Protein AF-0000000073539512 (afdb_homodimer)

Sequence (350 aa):
MQKALLPIALLLMLAAPATVSARELQAVKPPQFAASLYDALVIARFDSFRALVDAAGLKAYLSNPKLQATLLAPDEGAFATLFADCSKAGVSALVQYHIMTQPVRVALDANWPTPPQPFRQIPTASPTKMKLRFFENRWEAHGTGRDAFVRPGGANFACGAGLLHVMDNVITFKPMQKALLPIALLLMLAAPATVSARELQAVKPPQFAASLYDALVIARFDSFRALVDAAGLKAYLSNPKLQATLLAPDEGAFATLFADCSKAGVSALVQYHIMTQPVRVALDANWPTPPQPFRQIPTASPTKMKLRFFENRWEAHGTGRDAFVRPGGANFACGAGLLHVMDNVITFKP

pLDDT: mean 82.68, std 17.95, range [26.28, 98.81]

Structure (mmCIF, N/CA/C/O backbone):
data_AF-0000000073539512-model_v1
#
loop_
_entity.id
_entity.type
_entity.pdbx_description
1 polymer 'FAS1 domain-containing protein'
#
loop_
_atom_site.group_PDB
_atom_site.id
_atom_site.type_symbol
_atom_site.label_atom_id
_atom_site.label_alt_id
_atom_site.label_comp_id
_atom_site.label_asym_id
_atom_site.label_entity_id
_atom_site.label_seq_id
_atom_site.pdbx_PDB_ins_code
_atom_site.Cartn_x
_atom_site.Cartn_y
_atom_site.Cartn_z
_atom_site.occupancy
_atom_site.B_iso_or_equiv
_atom_site.auth_seq_id
_atom_site.auth_comp_id
_atom_site.auth_asym_id
_atom_site.auth_atom_id
_atom_site.pdbx_PDB_model_num
ATOM 1 N N . MET A 1 1 ? 22.391 -104.938 29.047 1 28.22 1 MET A N 1
ATOM 2 C CA . MET A 1 1 ? 22.328 -104.75 27.609 1 28.22 1 MET A CA 1
ATOM 3 C C . MET A 1 1 ? 22.312 -103.25 27.25 1 28.22 1 MET A C 1
ATOM 5 O O . MET A 1 1 ? 22.266 -102.375 28.125 1 28.22 1 MET A O 1
ATOM 9 N N . GLN A 1 2 ? 21.266 -102.688 26.734 1 26.28 2 GLN A N 1
ATOM 10 C CA . GLN A 1 2 ? 21.172 -101.812 25.562 1 26.28 2 GLN A CA 1
ATOM 11 C C . GLN A 1 2 ? 21.016 -100.312 25.984 1 26.28 2 GLN A C 1
ATOM 13 O O . GLN A 1 2 ? 20.891 -99.438 25.141 1 26.28 2 GLN A O 1
ATOM 18 N N . LYS A 1 3 ? 20.828 -99.875 27.312 1 35.75 3 LYS A N 1
ATOM 19 C CA . LYS A 1 3 ? 19.922 -98.75 27.234 1 35.75 3 LYS A CA 1
ATOM 20 C C . LYS A 1 3 ? 20.406 -97.688 26.234 1 35.75 3 LYS A C 1
ATOM 22 O O . LYS A 1 3 ? 21.625 -97.562 26.047 1 35.75 3 LYS A O 1
ATOM 27 N N . ALA A 1 4 ? 19.469 -96.875 25.562 1 38.53 4 ALA A N 1
ATOM 28 C CA . ALA A 1 4 ? 19.062 -96 24.5 1 38.53 4 ALA A CA 1
ATOM 29 C C . ALA A 1 4 ? 19.812 -94.625 24.578 1 38.53 4 ALA A C 1
ATOM 31 O O . ALA A 1 4 ? 20.141 -94.188 25.672 1 38.53 4 ALA A O 1
ATOM 32 N N . LEU A 1 5 ? 20.391 -94.188 23.422 1 47.72 5 LEU A N 1
ATOM 33 C CA . LEU A 1 5 ? 21.094 -93 22.922 1 47.72 5 LEU A CA 1
ATOM 34 C C . LEU A 1 5 ? 20.188 -91.75 22.953 1 47.72 5 LEU A C 1
ATOM 36 O O . LEU A 1 5 ? 19.203 -91.688 22.203 1 47.72 5 LEU A O 1
ATOM 40 N N . LEU A 1 6 ? 19.484 -91.375 24.047 1 48.53 6 LEU A N 1
ATOM 41 C CA . LEU A 1 6 ? 18.5 -90.375 23.766 1 48.53 6 LEU A CA 1
ATOM 42 C C . LEU A 1 6 ? 19.172 -89.188 23.062 1 48.53 6 LEU A C 1
ATOM 44 O O . LEU A 1 6 ? 20.266 -88.75 23.453 1 48.53 6 LEU A O 1
ATOM 48 N N . PRO A 1 7 ? 18.688 -88.812 21.859 1 49.78 7 PRO A N 1
ATOM 49 C CA . PRO A 1 7 ? 19.125 -87.75 20.953 1 49.78 7 PRO A CA 1
ATOM 50 C C . PRO A 1 7 ? 19.016 -86.375 21.609 1 49.78 7 PRO A C 1
ATOM 52 O O . PRO A 1 7 ? 18.141 -86.125 22.453 1 49.78 7 PRO A O 1
ATOM 55 N N . ILE A 1 8 ? 20.109 -85.625 21.953 1 51.16 8 ILE A N 1
ATOM 56 C CA . ILE A 1 8 ? 20.172 -84.25 22.422 1 51.16 8 ILE A CA 1
ATOM 57 C C . ILE A 1 8 ? 19.562 -83.312 21.391 1 51.16 8 ILE A C 1
ATOM 59 O O . ILE A 1 8 ? 20.031 -83.25 20.25 1 51.16 8 ILE A O 1
ATOM 63 N N . ALA A 1 9 ? 18.219 -83.125 21.344 1 46.38 9 ALA A N 1
ATOM 64 C CA . ALA A 1 9 ? 17.516 -82.188 20.516 1 46.38 9 ALA A CA 1
ATOM 65 C C . ALA A 1 9 ? 18.125 -80.75 20.641 1 46.38 9 ALA A C 1
ATOM 67 O O . ALA A 1 9 ? 18.266 -80.25 21.75 1 46.38 9 ALA A O 1
ATOM 68 N N . LEU A 1 10 ? 18.984 -80.375 19.625 1 48.81 10 LEU A N 1
ATOM 69 C CA . LEU A 1 10 ? 19.547 -79.062 19.406 1 48.81 10 LEU A CA 1
ATOM 70 C C . LEU A 1 10 ? 18.438 -78 19.281 1 48.81 10 LEU A C 1
ATOM 72 O O . LEU A 1 10 ? 17.594 -78.062 18.391 1 48.81 10 LEU A O 1
ATOM 76 N N . LEU A 1 11 ? 17.953 -77.438 20.391 1 48.69 11 LEU A N 1
ATOM 77 C CA . LEU A 1 11 ? 17.016 -76.312 20.391 1 48.69 11 LEU A CA 1
ATOM 78 C C . LEU A 1 11 ? 17.547 -75.188 19.562 1 48.69 11 LEU A C 1
ATOM 80 O O . LEU A 1 11 ? 18.594 -74.562 19.875 1 48.69 11 LEU A O 1
ATOM 84 N N . LEU A 1 12 ? 17.375 -75.188 18.219 1 46.53 12 LEU A N 1
ATOM 85 C CA . LEU A 1 12 ? 17.656 -74.062 17.359 1 46.53 12 LEU A CA 1
ATOM 86 C C . LEU A 1 12 ? 16.797 -72.875 17.75 1 46.53 12 LEU A C 1
ATOM 88 O O . LEU A 1 12 ? 15.562 -72.938 17.641 1 46.53 12 LEU A O 1
ATOM 92 N N . MET A 1 13 ? 17.203 -72.062 18.75 1 47.94 13 MET A N 1
ATOM 93 C CA . MET A 1 13 ? 16.562 -70.75 18.984 1 47.94 13 MET A CA 1
ATOM 94 C C . MET A 1 13 ? 16.531 -69.938 17.703 1 47.94 13 MET A C 1
ATOM 96 O O . MET A 1 13 ? 17.578 -69.625 17.156 1 47.94 13 MET A O 1
ATOM 100 N N . LEU A 1 14 ? 15.508 -70.062 16.812 1 49.94 14 LEU A N 1
ATOM 101 C CA . LEU A 1 14 ? 15.25 -69.125 15.719 1 49.94 14 LEU A CA 1
ATOM 102 C C . LEU A 1 14 ? 15.203 -67.688 16.234 1 49.94 14 LEU A C 1
ATOM 104 O O . LEU A 1 14 ? 14.359 -67.375 17.062 1 49.94 14 LEU A O 1
ATOM 108 N N . ALA A 1 15 ? 16.375 -66.938 16.297 1 51.84 15 ALA A N 1
ATOM 109 C CA . ALA A 1 15 ? 16.391 -65.5 16.484 1 51.84 15 ALA A CA 1
ATOM 110 C C . ALA A 1 15 ? 15.398 -64.812 15.547 1 51.84 15 ALA A C 1
ATOM 112 O O . ALA A 1 15 ? 15.43 -65.062 14.336 1 51.84 15 ALA A O 1
ATOM 113 N N . ALA A 1 16 ? 14.148 -64.562 16.047 1 56.19 16 ALA A N 1
ATOM 114 C CA . ALA A 1 16 ? 13.203 -63.688 15.336 1 56.19 16 ALA A CA 1
ATOM 115 C C . ALA A 1 16 ? 13.898 -62.469 14.742 1 56.19 16 ALA A C 1
ATOM 117 O O . ALA A 1 16 ? 14.812 -61.906 15.352 1 56.19 16 ALA A O 1
ATOM 118 N N . PRO A 1 17 ? 13.898 -62.344 13.336 1 57.78 17 PRO A N 1
ATOM 119 C CA . PRO A 1 17 ? 14.438 -61.094 12.781 1 57.78 17 PRO A CA 1
ATOM 120 C C . PRO A 1 17 ? 13.938 -59.844 13.523 1 57.78 17 PRO A C 1
ATOM 122 O O . PRO A 1 17 ? 12.789 -59.812 13.984 1 57.78 17 PRO A O 1
ATOM 125 N N . ALA A 1 18 ? 14.859 -59.125 14.273 1 56.38 18 ALA A N 1
ATOM 126 C CA . ALA A 1 18 ? 14.57 -57.781 14.742 1 56.38 18 ALA A CA 1
ATOM 127 C C . ALA A 1 18 ? 13.836 -56.969 13.672 1 56.38 18 ALA A C 1
ATOM 129 O O . ALA A 1 18 ? 14.281 -56.875 12.531 1 56.38 18 ALA A O 1
ATOM 130 N N . THR A 1 19 ? 12.5 -57.031 13.703 1 54.12 19 THR A N 1
ATOM 131 C CA . THR A 1 19 ? 11.82 -56 12.922 1 54.12 19 THR A CA 1
ATOM 132 C C . THR A 1 19 ? 12.555 -54.656 13.031 1 54.12 19 THR A C 1
ATOM 134 O O . THR A 1 19 ? 12.773 -54.156 14.133 1 54.12 19 THR A O 1
ATOM 137 N N . VAL A 1 20 ? 13.68 -54.469 12.234 1 50.78 20 VAL A N 1
ATOM 138 C CA . VAL A 1 20 ? 14.094 -53.062 12.102 1 50.78 20 VAL A CA 1
ATOM 139 C C . VAL A 1 20 ? 12.867 -52.156 12.125 1 50.78 20 VAL A C 1
ATOM 141 O O . VAL A 1 20 ? 11.922 -52.344 11.352 1 50.78 20 VAL A O 1
ATOM 144 N N . SER A 1 21 ? 12.492 -51.688 13.305 1 50.31 21 SER A N 1
ATOM 145 C CA . SER A 1 21 ? 11.539 -50.594 13.32 1 50.31 21 SER A CA 1
ATOM 146 C C . SER A 1 21 ? 11.727 -49.688 12.109 1 50.31 21 SER A C 1
ATOM 148 O O . SER A 1 21 ? 12.836 -49.219 11.836 1 50.31 21 SER A O 1
ATOM 150 N N . ALA A 1 22 ? 11.055 -49.969 10.969 1 47.62 22 ALA A N 1
ATOM 151 C CA . ALA A 1 22 ? 10.961 -48.844 10.016 1 47.62 22 ALA A CA 1
ATOM 152 C C . ALA A 1 22 ? 11.07 -47.5 10.719 1 47.62 22 ALA A C 1
ATOM 154 O O . ALA A 1 22 ? 10.172 -47.125 11.461 1 47.62 22 ALA A O 1
ATOM 155 N N . ARG A 1 23 ? 12.133 -47.156 11.359 1 43.75 23 ARG A N 1
ATOM 156 C CA . ARG A 1 23 ? 12.234 -45.719 11.578 1 43.75 23 ARG A CA 1
ATOM 157 C C . ARG A 1 23 ? 11.406 -44.938 10.555 1 43.75 23 ARG A C 1
ATOM 159 O O . ARG A 1 23 ? 11.547 -45.156 9.352 1 43.75 23 ARG A O 1
ATOM 166 N N . GLU A 1 24 ? 10.141 -44.688 10.812 1 43.47 24 GLU A N 1
ATOM 167 C CA . GLU A 1 24 ? 9.422 -43.656 10.07 1 43.47 24 GLU A CA 1
ATOM 168 C C . GLU A 1 24 ? 10.391 -42.656 9.445 1 43.47 24 GLU A C 1
ATOM 170 O O . GLU A 1 24 ? 11.117 -41.969 10.148 1 43.47 24 GLU A O 1
ATOM 175 N N . LEU A 1 25 ? 11.25 -43 8.516 1 41.25 25 LEU A N 1
ATOM 176 C CA . LEU A 1 25 ? 11.805 -41.906 7.734 1 41.25 25 LEU A CA 1
ATOM 177 C C . LEU A 1 25 ? 10.953 -40.625 7.867 1 41.25 25 LEU A C 1
ATOM 179 O O . LEU A 1 25 ? 9.859 -40.562 7.309 1 41.25 25 LEU A O 1
ATOM 183 N N . GLN A 1 26 ? 10.727 -40.25 9.07 1 44.38 26 GLN A N 1
ATOM 184 C CA . GLN A 1 26 ? 10.125 -38.906 9.18 1 44.38 26 GLN A CA 1
ATOM 185 C C . GLN A 1 26 ? 10.492 -38.062 7.973 1 44.38 26 GLN A C 1
ATOM 187 O O . GLN A 1 26 ? 11.664 -37.75 7.758 1 44.38 26 GLN A O 1
ATOM 192 N N . ALA A 1 27 ? 9.977 -38.281 6.766 1 49.56 27 ALA A N 1
ATOM 193 C CA . ALA A 1 27 ? 10.102 -37.344 5.648 1 49.56 27 ALA A CA 1
ATOM 194 C C . ALA A 1 27 ? 10.422 -35.938 6.137 1 49.56 27 ALA A C 1
ATOM 196 O O . ALA A 1 27 ? 9.68 -35.375 6.945 1 49.56 27 ALA A O 1
ATOM 197 N N . VAL A 1 28 ? 11.578 -35.594 6.555 1 49.03 28 VAL A N 1
ATOM 198 C CA . VAL A 1 28 ? 12.062 -34.25 6.84 1 49.03 28 VAL A CA 1
ATOM 199 C C . VAL A 1 28 ? 11.367 -33.25 5.926 1 49.03 28 VAL A C 1
ATOM 201 O O . VAL A 1 28 ? 11.453 -33.344 4.699 1 49.03 28 VAL A O 1
ATOM 204 N N . LYS A 1 29 ? 10.156 -32.812 6.383 1 58.12 29 LYS A N 1
ATOM 205 C CA . LYS A 1 29 ? 9.461 -31.766 5.645 1 58.12 29 LYS A CA 1
ATOM 206 C C . LYS A 1 29 ? 10.438 -30.672 5.195 1 58.12 29 LYS A C 1
ATOM 208 O O . LYS A 1 29 ? 11.281 -30.234 5.973 1 58.12 29 LYS A O 1
ATOM 213 N N . PRO A 1 30 ? 10.773 -30.547 3.924 1 63.97 30 PRO A N 1
ATOM 214 C CA . PRO A 1 30 ? 11.648 -29.469 3.459 1 63.97 30 PRO A CA 1
ATOM 215 C C . PRO A 1 30 ? 11.445 -28.172 4.227 1 63.97 30 PRO A C 1
ATOM 217 O O . PRO A 1 30 ? 10.359 -27.922 4.758 1 63.97 30 PRO A O 1
ATOM 220 N N . PRO A 1 31 ? 12.594 -27.5 4.578 1 75.94 31 PRO A N 1
ATOM 221 C CA . PRO A 1 31 ? 12.484 -26.234 5.289 1 75.94 31 PRO A CA 1
ATOM 222 C C . PRO A 1 31 ? 11.406 -25.312 4.707 1 75.94 31 PRO A C 1
ATOM 224 O O . PRO A 1 31 ? 11.273 -25.219 3.484 1 75.94 31 PRO A O 1
ATOM 227 N N . GLN A 1 32 ? 10.477 -25.062 5.578 1 91.44 32 GLN A N 1
ATOM 228 C CA . GLN A 1 32 ? 9.367 -24.188 5.215 1 91.44 32 GLN A CA 1
ATOM 229 C C . GLN A 1 32 ? 9.672 -22.734 5.551 1 91.44 32 GLN A C 1
ATOM 231 O O . GLN A 1 32 ? 10.273 -22.438 6.586 1 91.44 32 GLN A O 1
ATOM 236 N N . PHE A 1 33 ? 9.461 -21.875 4.555 1 96.31 33 PHE A N 1
ATOM 237 C CA . PHE A 1 33 ? 9.594 -20.438 4.781 1 96.31 33 PHE A CA 1
ATOM 238 C C . PHE A 1 33 ? 8.57 -19.938 5.793 1 96.31 33 PHE A C 1
ATOM 240 O O . PHE A 1 33 ? 8.883 -19.125 6.656 1 96.31 33 PHE A O 1
ATOM 247 N N . ALA A 1 34 ? 7.367 -20.422 5.734 1 97.94 34 ALA A N 1
ATOM 248 C CA . ALA A 1 34 ? 6.254 -20.016 6.594 1 97.94 34 ALA A CA 1
ATOM 249 C C . ALA A 1 34 ? 5.238 -21.156 6.738 1 97.94 34 ALA A C 1
ATOM 251 O O . ALA A 1 34 ? 5.176 -22.047 5.895 1 97.94 34 ALA A O 1
ATOM 252 N N . ALA A 1 35 ? 4.426 -21.094 7.797 1 97.62 35 ALA A N 1
ATOM 253 C CA . ALA A 1 35 ? 3.43 -22.125 8.062 1 97.62 35 ALA A CA 1
ATOM 254 C C . ALA A 1 35 ? 2.283 -22.062 7.059 1 97.62 35 ALA A C 1
ATOM 256 O O . ALA A 1 35 ? 1.6 -23.062 6.82 1 97.62 35 ALA A O 1
ATOM 257 N N . SER A 1 36 ? 1.981 -20.875 6.543 1 98.44 36 SER A N 1
ATOM 258 C CA . SER A 1 36 ? 0.943 -20.625 5.547 1 98.44 36 SER A CA 1
ATOM 259 C C . SER A 1 36 ? 1.326 -19.484 4.621 1 98.44 36 SER A C 1
ATOM 261 O O . SER A 1 36 ? 2.318 -18.797 4.859 1 98.44 36 SER A O 1
ATOM 263 N N . LEU A 1 37 ? 0.517 -19.344 3.555 1 98.69 37 LEU A N 1
ATOM 264 C CA . LEU A 1 37 ? 0.768 -18.234 2.629 1 98.69 37 LEU A CA 1
ATOM 265 C C . LEU A 1 37 ? 0.524 -16.891 3.303 1 98.69 37 LEU A C 1
ATOM 267 O O . LEU A 1 37 ? 1.237 -15.922 3.037 1 98.69 37 LEU A O 1
ATOM 271 N N . TYR A 1 38 ? -0.473 -16.812 4.172 1 98.44 38 TYR A N 1
ATOM 272 C CA . TYR A 1 38 ? -0.708 -15.578 4.906 1 98.44 38 TYR A CA 1
ATOM 273 C C . TYR A 1 38 ? 0.439 -15.289 5.867 1 98.44 38 TYR A C 1
ATOM 275 O O . TYR A 1 38 ? 0.885 -14.141 5.98 1 98.44 38 TYR A O 1
ATOM 283 N N . ASP A 1 39 ? 0.936 -16.297 6.586 1 98.31 39 ASP A N 1
ATOM 284 C CA . ASP A 1 39 ? 2.078 -16.125 7.48 1 98.31 39 ASP A CA 1
ATOM 285 C C . ASP A 1 39 ? 3.303 -15.633 6.715 1 98.31 39 ASP A C 1
ATOM 287 O O . ASP A 1 39 ? 4.109 -14.875 7.254 1 98.31 39 ASP A O 1
ATOM 291 N N . ALA A 1 40 ? 3.398 -16.062 5.52 1 98.38 40 ALA A N 1
ATOM 292 C CA . ALA A 1 40 ? 4.516 -15.633 4.684 1 98.38 40 ALA A CA 1
ATOM 293 C C . ALA A 1 40 ? 4.477 -14.125 4.461 1 98.38 40 ALA A C 1
ATOM 295 O O . ALA A 1 40 ? 5.52 -13.461 4.449 1 98.38 40 ALA A O 1
ATOM 296 N N . LEU A 1 41 ? 3.275 -13.57 4.27 1 96.44 41 LEU A N 1
ATOM 297 C CA . LEU A 1 41 ? 3.129 -12.133 4.066 1 96.44 41 LEU A CA 1
ATOM 298 C C . LEU A 1 41 ? 3.564 -11.359 5.309 1 96.44 41 LEU A C 1
ATOM 300 O O . LEU A 1 41 ? 4.145 -10.281 5.199 1 96.44 41 LEU A O 1
ATOM 304 N N . VAL A 1 42 ? 3.305 -11.938 6.469 1 93.94 42 VAL A N 1
ATOM 305 C CA . VAL A 1 42 ? 3.678 -11.312 7.73 1 93.94 42 VAL A CA 1
ATOM 306 C C . VAL A 1 42 ? 5.195 -11.352 7.902 1 93.94 42 VAL A C 1
ATOM 308 O O . VAL A 1 42 ? 5.824 -10.328 8.18 1 93.94 42 VAL A O 1
ATOM 311 N N . ILE A 1 43 ? 5.754 -12.508 7.676 1 95.44 43 ILE A N 1
ATOM 312 C CA . ILE A 1 43 ? 7.18 -12.734 7.875 1 95.44 43 ILE A CA 1
ATOM 313 C C . ILE A 1 43 ? 7.984 -11.867 6.906 1 95.44 43 ILE A C 1
ATOM 315 O O . ILE A 1 43 ? 8.984 -11.258 7.293 1 95.44 43 ILE A O 1
ATOM 319 N N . ALA A 1 44 ? 7.539 -11.773 5.66 1 94.31 44 ALA A N 1
ATOM 320 C CA . ALA A 1 44 ? 8.258 -11.047 4.617 1 94.31 44 ALA A CA 1
ATOM 321 C C . ALA A 1 44 ? 7.949 -9.555 4.68 1 94.31 44 ALA A C 1
ATOM 323 O O . ALA A 1 44 ? 8.531 -8.758 3.938 1 94.31 44 ALA A O 1
ATOM 324 N N . ARG A 1 45 ? 6.98 -9.125 5.5 1 88.88 45 ARG A N 1
ATOM 325 C CA . ARG A 1 45 ? 6.586 -7.727 5.68 1 88.88 45 ARG A CA 1
ATOM 326 C C . ARG A 1 45 ? 5.996 -7.156 4.395 1 88.88 45 ARG A C 1
ATOM 328 O O . ARG A 1 45 ? 6.352 -6.047 3.986 1 88.88 45 ARG A O 1
ATOM 335 N N . PHE A 1 46 ? 5.227 -8.023 3.699 1 92.5 46 PHE A N 1
ATOM 336 C CA . PHE A 1 46 ? 4.438 -7.547 2.568 1 92.5 46 PHE A CA 1
ATOM 337 C C . PHE A 1 46 ? 3.137 -6.918 3.045 1 92.5 46 PHE A C 1
ATOM 339 O O . PHE A 1 46 ? 2.049 -7.402 2.725 1 92.5 46 PHE A O 1
ATOM 346 N N . ASP A 1 47 ? 3.254 -5.805 3.699 1 87 47 ASP A N 1
ATOM 347 C CA . ASP A 1 47 ? 2.145 -5.203 4.434 1 87 47 ASP A CA 1
ATOM 348 C C . ASP A 1 47 ? 1.083 -4.66 3.479 1 87 47 ASP A C 1
ATOM 350 O O . ASP A 1 47 ? -0.115 -4.77 3.748 1 87 47 ASP A O 1
ATOM 354 N N . SER A 1 48 ? 1.551 -3.994 2.418 1 85.88 48 SER A N 1
ATOM 355 C CA . SER A 1 48 ? 0.588 -3.443 1.469 1 85.88 48 SER A CA 1
ATOM 356 C C . SER A 1 48 ? -0.275 -4.543 0.857 1 85.88 48 SER A C 1
ATOM 358 O O . SER A 1 48 ? -1.502 -4.426 0.82 1 85.88 48 SER A O 1
ATOM 360 N N . PHE A 1 49 ? 0.367 -5.691 0.426 1 92 49 PHE A N 1
ATOM 361 C CA . PHE A 1 49 ? -0.387 -6.789 -0.168 1 92 49 PHE A CA 1
ATOM 362 C C . PHE A 1 49 ? -1.223 -7.504 0.886 1 92 49 PHE A C 1
ATOM 364 O O . PHE A 1 49 ? -2.338 -7.945 0.606 1 92 49 PHE A O 1
ATOM 371 N N . ARG A 1 50 ? -0.682 -7.633 2.066 1 92.12 50 ARG A N 1
ATOM 372 C CA . ARG A 1 50 ? -1.431 -8.234 3.164 1 92.12 50 ARG A CA 1
ATOM 373 C C . ARG A 1 50 ? -2.717 -7.461 3.439 1 92.12 50 ARG A C 1
ATOM 375 O O . ARG A 1 50 ? -3.773 -8.062 3.652 1 92.12 50 ARG A O 1
ATOM 382 N N . ALA A 1 51 ? -2.676 -6.152 3.41 1 85.06 51 ALA A N 1
ATOM 383 C CA . ALA A 1 51 ? -3.855 -5.32 3.617 1 85.06 51 ALA A CA 1
ATOM 384 C C . ALA A 1 51 ? -4.91 -5.582 2.545 1 85.06 51 ALA A C 1
ATOM 386 O O . ALA A 1 51 ? -6.109 -5.582 2.83 1 85.06 51 ALA A O 1
ATOM 387 N N . LEU A 1 52 ? -4.488 -5.82 1.328 1 88.81 52 LEU A N 1
ATOM 388 C CA . LEU A 1 52 ? -5.414 -6.152 0.251 1 88.81 52 LEU A CA 1
ATOM 389 C C . LEU A 1 52 ? -6.066 -7.508 0.493 1 88.81 52 LEU A C 1
ATOM 391 O O . LEU A 1 52 ? -7.27 -7.672 0.269 1 88.81 52 LEU A O 1
ATOM 395 N N . VAL A 1 53 ? -5.227 -8.461 0.918 1 93.94 53 VAL A N 1
ATOM 396 C CA . VAL A 1 53 ? -5.738 -9.789 1.232 1 93.94 53 VAL A CA 1
ATOM 397 C C . VAL A 1 53 ? -6.824 -9.68 2.301 1 93.94 53 VAL A C 1
ATOM 399 O O . VAL A 1 53 ? -7.898 -10.273 2.164 1 93.94 53 VAL A O 1
ATOM 402 N N . ASP A 1 54 ? -6.527 -8.914 3.314 1 90.12 54 ASP A N 1
ATOM 403 C CA . ASP A 1 54 ? -7.492 -8.711 4.391 1 90.12 54 ASP A CA 1
ATOM 404 C C . ASP A 1 54 ? -8.758 -8.031 3.875 1 90.12 54 ASP A C 1
ATOM 406 O O . ASP A 1 54 ? -9.867 -8.453 4.207 1 90.12 54 ASP A O 1
ATOM 410 N N . ALA A 1 55 ? -8.633 -7.051 3.102 1 84.5 55 ALA A N 1
ATOM 411 C CA . ALA A 1 55 ? -9.766 -6.32 2.537 1 84.5 55 ALA A CA 1
ATOM 412 C C . ALA A 1 55 ? -10.609 -7.223 1.639 1 84.5 55 ALA A C 1
ATOM 414 O O . ALA A 1 55 ? -11.828 -7.047 1.538 1 84.5 55 ALA A O 1
ATOM 415 N N . ALA A 1 56 ? -9.992 -8.172 0.985 1 89.81 56 ALA A N 1
ATOM 416 C CA . ALA A 1 56 ? -10.664 -9.086 0.066 1 89.81 56 ALA A CA 1
ATOM 417 C C . ALA A 1 56 ? -11.359 -10.219 0.825 1 89.81 56 ALA A C 1
ATOM 419 O O . ALA A 1 56 ? -12.07 -11.023 0.23 1 89.81 56 ALA A O 1
ATOM 420 N N . GLY A 1 57 ? -11.07 -10.281 2.121 1 92.19 57 GLY A N 1
ATOM 421 C CA . GLY A 1 57 ? -11.664 -11.344 2.916 1 92.19 57 GLY A CA 1
ATOM 422 C C . GLY A 1 57 ? -11.023 -12.695 2.682 1 92.19 57 GLY A C 1
ATOM 423 O O . GLY A 1 57 ? -11.672 -13.734 2.814 1 92.19 57 GLY A O 1
ATOM 424 N N . LEU A 1 58 ? -9.781 -12.727 2.352 1 96.5 58 LEU A N 1
ATOM 425 C CA . LEU A 1 58 ? -9.141 -13.977 1.969 1 96.5 58 LEU A CA 1
ATOM 426 C C . LEU A 1 58 ? -8.102 -14.398 3.006 1 96.5 58 LEU A C 1
ATOM 428 O O . LEU A 1 58 ? -7.297 -15.297 2.754 1 96.5 58 LEU A O 1
ATOM 432 N N . LYS A 1 59 ? -8.102 -13.695 4.16 1 97.12 59 LYS A N 1
ATOM 433 C CA . LYS A 1 59 ? -7.156 -14.055 5.215 1 97.12 59 LYS A CA 1
ATOM 434 C C . LYS A 1 59 ? -7.297 -15.531 5.594 1 97.12 59 LYS A C 1
ATOM 436 O O . LYS A 1 59 ? -6.305 -16.266 5.645 1 97.12 59 LYS A O 1
ATOM 441 N N . ALA A 1 60 ? -8.477 -15.992 5.891 1 98.06 60 ALA A N 1
ATOM 442 C CA . ALA A 1 60 ? -8.711 -17.375 6.301 1 98.06 60 ALA A CA 1
A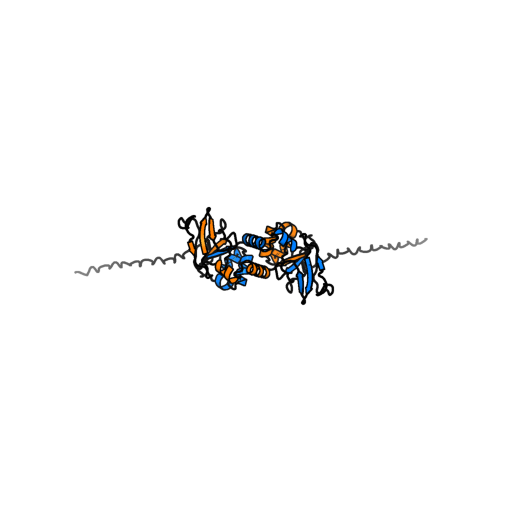TOM 443 C C . ALA A 1 60 ? -8.281 -18.359 5.211 1 98.06 60 ALA A C 1
ATOM 445 O O . ALA A 1 60 ? -7.656 -19.375 5.5 1 98.06 60 ALA A O 1
ATOM 446 N N . TYR A 1 61 ? -8.664 -18.047 3.98 1 98.19 61 TYR A N 1
ATOM 447 C CA . TYR A 1 61 ? -8.305 -18.875 2.836 1 98.19 61 TYR A CA 1
ATOM 448 C C . TYR A 1 61 ? -6.797 -19.047 2.738 1 98.19 61 TYR A C 1
ATOM 450 O O . TYR A 1 61 ? -6.305 -20.172 2.592 1 98.19 61 TYR A O 1
ATOM 458 N N . LEU A 1 62 ? -6.012 -18.031 2.949 1 98.69 62 LEU A N 1
ATOM 459 C CA . LEU A 1 62 ? -4.566 -18.062 2.771 1 98.69 62 LEU A CA 1
ATOM 460 C C . LEU A 1 62 ? -3.871 -18.531 4.047 1 98.69 62 LEU A C 1
ATOM 462 O O . LEU A 1 62 ? -2.672 -18.812 4.039 1 98.69 62 LEU A O 1
ATOM 466 N N . SER A 1 63 ? -4.559 -18.641 5.102 1 98.69 63 SER A N 1
ATOM 467 C CA . SER A 1 63 ? -3.982 -19.078 6.363 1 98.69 63 SER A CA 1
ATOM 468 C C . SER A 1 63 ? -4.043 -20.609 6.488 1 98.69 63 SER A C 1
ATOM 470 O O . SER A 1 63 ? -3.504 -21.172 7.441 1 98.69 63 SER A O 1
ATOM 472 N N . ASN A 1 64 ? -4.746 -21.25 5.531 1 98.44 64 ASN A N 1
ATOM 473 C CA . ASN A 1 64 ? -4.828 -22.703 5.531 1 98.44 64 ASN A CA 1
ATOM 474 C C . ASN A 1 64 ? -3.49 -23.344 5.16 1 98.44 64 ASN A C 1
ATOM 476 O O . ASN A 1 64 ? -3.047 -23.25 4.016 1 98.44 64 ASN A O 1
ATOM 480 N N . PRO A 1 65 ? -2.891 -24.094 6.137 1 97.56 65 PRO A N 1
ATOM 481 C CA . PRO A 1 65 ? -1.578 -24.672 5.859 1 97.56 65 PRO A CA 1
ATOM 482 C C . PRO A 1 65 ? -1.634 -25.781 4.801 1 97.56 65 PRO A C 1
ATOM 484 O O . PRO A 1 65 ? -0.602 -26.141 4.234 1 97.56 65 PRO A O 1
ATOM 487 N N . LYS A 1 66 ? -2.758 -26.281 4.512 1 97.75 66 LYS A N 1
ATOM 488 C CA . LYS A 1 66 ? -2.908 -27.375 3.557 1 97.75 66 LYS A CA 1
ATOM 489 C C . LYS A 1 66 ? -3.248 -26.844 2.166 1 97.75 66 LYS A C 1
ATOM 491 O O . LYS A 1 66 ? -3.377 -27.625 1.218 1 97.75 66 LYS A O 1
ATOM 496 N N . LEU A 1 67 ? -3.391 -25.578 2.033 1 98.12 67 LEU A N 1
ATOM 497 C CA . LEU A 1 67 ? -3.766 -24.984 0.758 1 98.12 67 LEU A CA 1
ATOM 498 C C . LEU A 1 67 ? -2.68 -25.203 -0.29 1 98.12 67 LEU A C 1
ATOM 500 O O . LEU A 1 67 ? -1.548 -24.75 -0.127 1 98.12 67 LEU A O 1
ATOM 504 N N . GLN A 1 68 ? -3.051 -25.953 -1.319 1 98.06 68 GLN A N 1
ATOM 505 C CA . GLN A 1 68 ? -2.174 -26.141 -2.471 1 98.06 68 GLN A CA 1
ATOM 506 C C . GLN A 1 68 ? -2.395 -25.047 -3.512 1 98.06 68 GLN A C 1
ATOM 508 O O . GLN A 1 68 ? -3.279 -25.172 -4.363 1 98.06 68 GLN A O 1
ATOM 513 N N . ALA A 1 69 ? -1.59 -24.016 -3.406 1 98.56 69 ALA A N 1
ATOM 514 C CA . ALA A 1 69 ? -1.7 -22.844 -4.27 1 98.56 69 ALA A CA 1
ATOM 515 C C . ALA A 1 69 ? -0.356 -22.141 -4.406 1 98.56 69 ALA A C 1
ATOM 517 O O . ALA A 1 69 ? 0.625 -22.531 -3.766 1 98.56 69 ALA A O 1
ATOM 518 N N . THR A 1 70 ? -0.249 -21.25 -5.332 1 98.5 70 THR A N 1
ATOM 519 C CA . THR A 1 70 ? 0.885 -20.359 -5.492 1 98.5 70 THR A CA 1
ATOM 520 C C . THR A 1 70 ? 0.44 -18.906 -5.367 1 98.5 70 THR A C 1
ATOM 522 O O . THR A 1 70 ? -0.504 -18.469 -6.035 1 98.5 70 THR A O 1
ATOM 525 N N . LEU A 1 71 ? 1.034 -18.25 -4.477 1 98.75 71 LEU A N 1
ATOM 526 C CA . LEU A 1 71 ? 0.775 -16.828 -4.301 1 98.75 71 LEU A CA 1
ATOM 527 C C . LEU A 1 71 ? 1.836 -15.992 -5.008 1 98.75 71 LEU A C 1
ATOM 529 O O . LEU A 1 71 ? 3.033 -16.172 -4.773 1 98.75 71 LEU A O 1
ATOM 533 N N . LEU A 1 72 ? 1.42 -15.18 -5.938 1 98.19 72 LEU A N 1
ATOM 534 C CA . LEU A 1 72 ? 2.258 -14.164 -6.562 1 98.19 72 LEU A CA 1
ATOM 535 C C . LEU A 1 72 ? 2.164 -12.844 -5.805 1 98.19 72 LEU A C 1
ATOM 537 O O . LEU A 1 72 ? 1.262 -12.039 -6.055 1 98.19 72 LEU A O 1
ATOM 541 N N . ALA A 1 73 ? 3.086 -12.617 -4.945 1 98 73 ALA A N 1
ATOM 542 C CA . ALA A 1 73 ? 2.963 -11.484 -4.031 1 98 73 ALA A CA 1
ATOM 543 C C . ALA A 1 73 ? 3.857 -10.328 -4.469 1 98 73 ALA A C 1
ATOM 545 O O . ALA A 1 73 ? 5.086 -10.445 -4.441 1 98 73 ALA A O 1
ATOM 546 N N . PRO A 1 74 ? 3.217 -9.195 -4.824 1 95.38 74 PRO A N 1
ATOM 547 C CA . PRO A 1 74 ? 4.043 -8.008 -5.051 1 95.38 74 PRO A CA 1
ATOM 548 C C . PRO A 1 74 ? 4.695 -7.488 -3.771 1 95.38 74 PRO A C 1
ATOM 550 O O . PRO A 1 74 ? 4.09 -7.543 -2.699 1 95.38 74 PRO A O 1
ATOM 553 N N . ASP A 1 75 ? 5.961 -7.039 -3.908 1 92.62 75 ASP A N 1
ATOM 554 C CA . ASP A 1 75 ? 6.621 -6.445 -2.752 1 92.62 75 ASP A CA 1
ATOM 555 C C . ASP A 1 75 ? 6.266 -4.965 -2.615 1 92.62 75 ASP A C 1
ATOM 557 O O . ASP A 1 75 ? 5.461 -4.441 -3.389 1 92.62 75 ASP A O 1
ATOM 561 N N . GLU A 1 76 ? 6.91 -4.332 -1.628 1 87 76 GLU A N 1
ATOM 562 C CA . GLU A 1 76 ? 6.559 -2.949 -1.325 1 87 76 GLU A CA 1
ATOM 563 C C . GLU A 1 76 ? 6.98 -2.014 -2.453 1 87 76 GLU A C 1
ATOM 565 O O . GLU A 1 76 ? 6.312 -1.014 -2.723 1 87 76 GLU A O 1
ATOM 570 N N . GLY A 1 77 ? 8.125 -2.32 -3.119 1 86 77 GLY A N 1
ATOM 571 C CA . GLY A 1 77 ? 8.539 -1.537 -4.273 1 86 77 GLY A CA 1
ATOM 572 C C . GLY A 1 77 ? 7.523 -1.562 -5.406 1 86 77 GLY A C 1
ATOM 573 O O . GLY A 1 77 ? 7.281 -0.538 -6.047 1 86 77 GLY A O 1
ATOM 574 N N . ALA A 1 78 ? 6.93 -2.674 -5.637 1 89.81 78 ALA A N 1
ATOM 575 C CA . ALA A 1 78 ? 5.891 -2.814 -6.652 1 89.81 78 ALA A CA 1
ATOM 576 C C . ALA A 1 78 ? 4.703 -1.901 -6.355 1 89.81 78 ALA A C 1
ATOM 578 O O . ALA A 1 78 ? 4.152 -1.275 -7.262 1 89.81 78 ALA A O 1
ATOM 579 N N . PHE A 1 79 ? 4.309 -1.808 -5.137 1 86.75 79 PHE A N 1
ATOM 580 C CA . PHE A 1 79 ? 3.172 -0.976 -4.758 1 86.75 79 PHE A CA 1
ATOM 581 C C . PHE A 1 79 ? 3.512 0.503 -4.898 1 86.75 79 PHE A C 1
ATOM 583 O O . PHE A 1 79 ? 2.664 1.306 -5.293 1 86.75 79 PHE A O 1
ATOM 590 N N . ALA A 1 80 ? 4.73 0.79 -4.508 1 81.12 80 ALA A N 1
ATOM 591 C CA . ALA A 1 80 ? 5.176 2.17 -4.684 1 81.12 80 ALA A CA 1
ATOM 592 C C . ALA A 1 80 ? 5.082 2.596 -6.145 1 81.12 80 ALA A C 1
ATOM 594 O O . ALA A 1 80 ? 4.633 3.703 -6.445 1 81.12 80 ALA A O 1
ATOM 595 N N . THR A 1 81 ? 5.441 1.706 -7.023 1 81.5 81 THR A N 1
ATOM 596 C CA . THR A 1 81 ? 5.359 1.981 -8.453 1 81.5 81 THR A CA 1
ATOM 597 C C . THR A 1 81 ? 3.906 2.145 -8.891 1 81.5 81 THR A C 1
ATOM 599 O O . THR A 1 81 ? 3.582 3.055 -9.656 1 81.5 81 THR A O 1
ATOM 602 N N . LEU A 1 82 ? 3.074 1.323 -8.422 1 81.19 82 LEU A N 1
ATOM 603 C CA . LEU A 1 82 ? 1.656 1.409 -8.758 1 81.19 82 LEU A CA 1
ATOM 604 C C . LEU A 1 82 ? 1.074 2.748 -8.32 1 81.19 82 LEU A C 1
ATOM 606 O O . LEU A 1 82 ? 0.323 3.379 -9.07 1 81.19 82 LEU A O 1
ATOM 610 N N . PHE A 1 83 ? 1.376 3.133 -7.145 1 75.94 83 PHE A N 1
ATOM 611 C CA . PHE A 1 83 ? 0.86 4.383 -6.598 1 75.94 83 PHE A CA 1
ATOM 612 C C . PHE A 1 83 ? 1.32 5.57 -7.438 1 75.94 83 PHE A C 1
ATOM 614 O O . PHE A 1 83 ? 0.547 6.496 -7.691 1 75.94 83 PHE A O 1
ATOM 621 N N . ALA A 1 84 ? 2.535 5.539 -7.812 1 73.62 84 ALA A N 1
ATOM 622 C CA . ALA A 1 84 ? 3.072 6.598 -8.664 1 73.62 84 ALA A CA 1
ATOM 623 C C . ALA A 1 84 ? 2.293 6.699 -9.969 1 73.62 84 ALA A C 1
ATOM 625 O O . ALA A 1 84 ? 1.997 7.801 -10.438 1 73.62 84 ALA A O 1
ATOM 626 N N . ASP A 1 85 ? 1.896 5.586 -10.453 1 75.31 85 ASP A N 1
ATOM 627 C CA . ASP A 1 85 ? 1.16 5.547 -11.711 1 75.31 85 ASP A CA 1
ATOM 628 C C . ASP A 1 85 ? -0.265 6.062 -11.531 1 75.31 85 ASP A C 1
ATOM 630 O O . ASP A 1 85 ? -0.818 6.703 -12.43 1 75.31 85 ASP A O 1
ATOM 634 N N . CYS A 1 86 ? -0.807 5.855 -10.383 1 71.88 86 CYS A N 1
ATOM 635 C CA . CYS A 1 86 ? -2.201 6.203 -10.133 1 71.88 86 CYS A CA 1
ATOM 636 C C . CYS A 1 86 ? -2.344 7.684 -9.789 1 71.88 86 CYS A C 1
ATOM 638 O O . CYS A 1 86 ? -3.375 8.289 -10.086 1 71.88 86 CYS A O 1
ATOM 640 N N . SER A 1 87 ? -1.453 8.234 -9.031 1 68.62 87 SER A N 1
ATOM 641 C CA . SER A 1 87 ? -1.565 9.617 -8.562 1 68.62 87 SER A CA 1
ATOM 642 C C . SER A 1 87 ? -1.233 10.609 -9.664 1 68.62 87 SER A C 1
ATOM 644 O O . SER A 1 87 ? -1.584 11.789 -9.578 1 68.62 87 SER A O 1
ATOM 646 N N . LYS A 1 88 ? -0.803 10.297 -10.836 1 69.31 88 LYS A N 1
ATOM 647 C CA . LYS A 1 88 ? -0.368 11.133 -11.945 1 69.31 88 LYS A CA 1
ATOM 648 C C . LYS A 1 88 ? 0.673 12.148 -11.492 1 69.31 88 LYS A C 1
ATOM 650 O O . LYS A 1 88 ? 1.301 12.82 -12.32 1 69.31 88 LYS A O 1
ATOM 655 N N . ALA A 1 89 ? 0.84 12.555 -10.25 1 66.88 89 ALA A N 1
ATOM 656 C CA . ALA A 1 89 ? 1.761 13.547 -9.703 1 66.88 89 ALA A CA 1
ATOM 657 C C . ALA A 1 89 ? 3.133 12.938 -9.438 1 66.88 89 ALA A C 1
ATOM 659 O O . ALA A 1 89 ? 4.125 13.656 -9.289 1 66.88 89 ALA A O 1
ATOM 660 N N . GLY A 1 90 ? 3.416 11.711 -9.609 1 76.38 90 GLY A N 1
ATOM 661 C CA . GLY A 1 90 ? 4.629 11.047 -9.156 1 76.38 90 GLY A CA 1
ATOM 662 C C . GLY A 1 90 ? 4.664 10.82 -7.656 1 76.38 90 GLY A C 1
ATOM 663 O O . GLY A 1 90 ? 4.055 11.578 -6.895 1 76.38 90 GLY A O 1
ATOM 664 N N . VAL A 1 91 ? 5.508 9.961 -7.133 1 83.44 91 VAL A N 1
ATOM 665 C CA . VAL A 1 91 ? 5.547 9.5 -5.75 1 83.44 91 VAL A CA 1
ATOM 666 C C . VAL A 1 91 ? 6.082 10.609 -4.848 1 83.44 91 VAL A C 1
ATOM 668 O O . VAL A 1 91 ? 5.535 10.859 -3.771 1 83.44 91 VAL A O 1
ATOM 671 N N . SER A 1 92 ? 7.09 11.32 -5.266 1 88.88 92 SER A N 1
ATOM 672 C CA . SER A 1 92 ? 7.691 12.367 -4.449 1 88.88 92 SER A CA 1
ATOM 673 C C . SER A 1 92 ? 6.703 13.5 -4.18 1 88.88 92 SER A C 1
ATOM 675 O O . SER A 1 92 ? 6.527 13.914 -3.033 1 88.88 92 SER A O 1
ATOM 677 N N . ALA A 1 93 ? 6.062 13.883 -5.211 1 88.5 93 ALA A N 1
ATOM 678 C CA . ALA A 1 93 ? 5.102 14.977 -5.066 1 88.5 93 ALA A CA 1
ATOM 679 C C . ALA A 1 93 ? 3.928 14.555 -4.188 1 88.5 93 ALA A C 1
ATOM 681 O O . ALA A 1 93 ? 3.43 15.352 -3.385 1 88.5 93 ALA A O 1
ATOM 682 N N . LEU A 1 94 ? 3.516 13.367 -4.348 1 89.31 94 LEU A N 1
ATOM 683 C CA . LEU A 1 94 ? 2.398 12.859 -3.557 1 89.31 94 LEU A CA 1
ATOM 684 C C . LEU A 1 94 ? 2.744 12.859 -2.07 1 89.31 94 LEU A C 1
ATOM 686 O O . LEU A 1 94 ? 1.964 13.344 -1.247 1 89.31 94 LEU A O 1
ATOM 690 N N . VAL A 1 95 ? 3.924 12.352 -1.705 1 93.5 95 VAL A N 1
ATOM 691 C CA . VAL A 1 95 ? 4.328 12.273 -0.305 1 93.5 95 VAL A CA 1
ATOM 692 C C . VAL A 1 95 ? 4.516 13.688 0.251 1 93.5 95 VAL A C 1
ATOM 694 O O . VAL A 1 95 ? 4.094 13.977 1.372 1 93.5 95 VAL A O 1
ATOM 697 N N . GLN A 1 96 ? 5.09 14.539 -0.51 1 95 96 GLN A N 1
ATOM 698 C CA . GLN A 1 96 ? 5.305 15.914 -0.08 1 95 96 GLN A CA 1
ATOM 699 C C . GLN A 1 96 ? 3.982 16.609 0.206 1 95 96 GLN A C 1
ATOM 701 O O . GLN A 1 96 ? 3.898 17.453 1.108 1 95 96 GLN A O 1
ATOM 706 N N . TYR A 1 97 ? 2.955 16.203 -0.546 1 94.12 97 TYR A N 1
ATOM 707 C CA . TYR A 1 97 ? 1.643 16.812 -0.359 1 94.12 97 TYR A CA 1
ATOM 708 C C . TYR A 1 97 ? 1.012 16.344 0.951 1 94.12 97 TYR A C 1
ATOM 710 O O . TYR A 1 97 ? 0.136 17.031 1.494 1 94.12 97 TYR A O 1
ATOM 718 N N . HIS A 1 98 ? 1.474 15.32 1.504 1 96.81 98 HIS A N 1
ATOM 719 C CA . HIS A 1 98 ? 0.985 14.805 2.777 1 96.81 98 HIS A CA 1
ATOM 720 C C . HIS A 1 98 ? 1.758 15.406 3.947 1 96.81 98 HIS A C 1
ATOM 722 O O . HIS A 1 98 ? 1.519 15.047 5.102 1 96.81 98 HIS A O 1
ATOM 728 N N . ILE A 1 99 ? 2.676 16.266 3.666 1 98.19 99 ILE A N 1
ATOM 729 C CA . ILE A 1 99 ? 3.494 16.875 4.707 1 98.19 99 ILE A CA 1
ATOM 730 C C . ILE A 1 99 ? 3.189 18.375 4.797 1 98.19 99 ILE A C 1
ATOM 732 O O . ILE A 1 99 ? 3.541 19.141 3.895 1 98.19 99 ILE A O 1
ATOM 736 N N . MET A 1 100 ? 2.537 18.734 5.887 1 97.69 100 MET A N 1
ATOM 737 C CA . MET A 1 100 ? 2.418 20.156 6.176 1 97.69 100 MET A CA 1
ATOM 738 C C . MET A 1 100 ? 3.691 20.688 6.824 1 97.69 100 MET A C 1
ATOM 740 O O . MET A 1 100 ? 4.227 20.078 7.75 1 97.69 100 MET A O 1
ATOM 744 N N . THR A 1 101 ? 4.16 21.859 6.438 1 98.19 101 THR A N 1
ATOM 745 C CA . THR A 1 101 ? 5.48 22.344 6.836 1 98.19 101 THR A CA 1
ATOM 746 C C . THR A 1 101 ? 5.402 23.109 8.148 1 98.19 101 THR A C 1
ATOM 748 O O . THR A 1 101 ? 6.227 24 8.406 1 98.19 101 THR A O 1
ATOM 751 N N . GLN A 1 102 ? 4.402 22.875 8.922 1 97 102 GLN A N 1
ATOM 752 C CA . GLN A 1 102 ? 4.203 23.375 10.281 1 97 102 GLN A CA 1
ATOM 753 C C . GLN A 1 102 ? 3.357 22.422 11.109 1 97 102 GLN A C 1
ATOM 755 O O . GLN A 1 102 ? 2.568 21.641 10.562 1 97 102 GLN A O 1
ATOM 760 N N . PRO A 1 103 ? 3.598 22.438 12.445 1 95.5 103 PRO A N 1
ATOM 761 C CA . PRO A 1 103 ? 2.701 21.641 13.289 1 95.5 103 PRO A CA 1
ATOM 762 C C . PRO A 1 103 ? 1.272 22.188 13.305 1 95.5 103 PRO A C 1
ATOM 764 O O . PRO A 1 103 ? 1.061 23.375 13.547 1 95.5 103 PRO A O 1
ATOM 767 N N . VAL A 1 104 ? 0.379 21.344 12.914 1 94.44 104 VAL A N 1
ATOM 768 C CA . VAL A 1 104 ? -1.032 21.703 12.891 1 94.44 104 VAL A CA 1
ATOM 769 C C . VAL A 1 104 ? -1.829 20.766 13.797 1 94.44 104 VAL A C 1
ATOM 771 O O . VAL A 1 104 ? -2.133 19.641 13.414 1 94.44 104 VAL A O 1
ATOM 774 N N . ARG A 1 105 ? -2.16 21.203 15 1 91.94 105 ARG A N 1
ATOM 775 C CA . ARG A 1 105 ? -2.99 20.453 15.93 1 91.94 105 ARG A CA 1
ATOM 776 C C . ARG A 1 105 ? -4.469 20.594 15.594 1 91.94 105 ARG A C 1
ATOM 778 O O . ARG A 1 105 ? -4.926 21.688 15.242 1 91.94 105 ARG A O 1
ATOM 785 N N . VAL A 1 106 ? -5.16 19.344 15.578 1 86 106 VAL A N 1
ATOM 786 C CA . VAL A 1 106 ? -6.566 19.391 15.203 1 86 106 VAL A CA 1
ATOM 787 C C . VAL A 1 106 ? -7.441 19.156 16.422 1 86 106 VAL A C 1
ATOM 789 O O . VAL A 1 106 ? -7.18 18.234 17.219 1 86 106 VAL A O 1
ATOM 792 N N . ALA A 1 107 ? -7.551 20.031 17.281 1 73.56 107 ALA A N 1
ATOM 793 C CA . ALA A 1 107 ? -8.516 19.953 18.375 1 73.56 107 ALA A CA 1
ATOM 794 C C . ALA A 1 107 ? -9.867 20.516 17.969 1 73.56 107 ALA A C 1
ATOM 796 O O . ALA A 1 107 ? -9.961 21.266 16.984 1 73.56 107 ALA A O 1
ATOM 797 N N . LEU A 1 108 ? -11 19.719 18.391 1 61.62 108 LEU A N 1
ATOM 798 C CA . LEU A 1 108 ? -12.336 20.25 18.125 1 61.62 108 LEU A CA 1
ATOM 799 C C . LEU A 1 108 ? -12.383 21.75 18.422 1 61.62 108 LEU A C 1
ATOM 801 O O . LEU A 1 108 ? -13.188 22.203 19.234 1 61.62 108 LEU A O 1
ATOM 805 N N . ASP A 1 109 ? -11.242 22.375 18.109 1 58.06 109 ASP A N 1
ATOM 806 C CA . ASP A 1 109 ? -11.352 23.781 18.484 1 58.06 109 ASP A CA 1
ATOM 807 C C . ASP A 1 109 ? -12.328 24.516 17.562 1 58.06 109 ASP A C 1
ATOM 809 O O . ASP A 1 109 ? -12.422 24.203 16.375 1 58.06 109 ASP A O 1
ATOM 813 N N . ALA A 1 110 ? -13.25 25.078 18.172 1 60.91 110 ALA A N 1
ATOM 814 C CA . ALA A 1 110 ? -14.328 25.891 17.641 1 60.91 110 ALA A CA 1
ATOM 815 C C . ALA A 1 110 ? -13.812 26.844 16.562 1 60.91 110 ALA A C 1
ATOM 817 O O . ALA A 1 110 ? -14.602 27.453 15.836 1 60.91 110 ALA A O 1
ATOM 818 N N . ASN A 1 111 ? -12.438 26.812 16.266 1 69.25 111 ASN A N 1
ATOM 819 C CA . ASN A 1 111 ? -11.969 27.875 15.367 1 69.25 111 ASN A CA 1
ATOM 820 C C . ASN A 1 111 ? -11.672 27.328 13.969 1 69.25 111 ASN A C 1
ATOM 822 O O . ASN A 1 111 ? -11.18 28.062 13.109 1 69.25 111 ASN A O 1
ATOM 826 N N . TRP A 1 112 ? -11.984 26.109 13.734 1 79.38 112 TRP A N 1
ATOM 827 C CA . TRP A 1 112 ? -11.766 25.594 12.391 1 79.38 112 TRP A CA 1
ATOM 828 C C . TRP A 1 112 ? -12.953 25.906 11.484 1 79.38 112 TRP A C 1
ATOM 830 O O . TRP A 1 112 ? -14.102 25.922 11.945 1 79.38 112 TRP A O 1
ATOM 840 N N . PRO A 1 113 ? -12.617 26.359 10.219 1 81.88 113 PRO A N 1
ATOM 841 C CA . PRO A 1 113 ? -13.734 26.609 9.312 1 81.88 113 PRO A CA 1
ATOM 842 C C . PRO A 1 113 ? -14.68 25.406 9.195 1 81.88 113 PRO A C 1
ATOM 844 O O . PRO A 1 113 ? -14.242 24.266 9.266 1 81.88 113 PRO A O 1
ATOM 847 N N . THR A 1 114 ? -15.984 25.75 9.211 1 82 114 THR A N 1
ATOM 848 C CA . THR A 1 114 ? -17.047 24.781 8.914 1 82 114 THR A CA 1
ATOM 849 C C . THR A 1 114 ? -17.828 25.203 7.672 1 82 114 THR A C 1
ATOM 851 O O . THR A 1 114 ? -17.969 26.406 7.398 1 82 114 THR A O 1
ATOM 854 N N . PRO A 1 115 ? -18.141 24.188 6.871 1 79.06 115 PRO A N 1
ATOM 855 C CA . PRO A 1 115 ? -18.953 24.625 5.727 1 79.06 115 PRO A CA 1
ATOM 856 C C . PRO A 1 115 ? -20.078 25.562 6.129 1 79.06 115 PRO A C 1
ATOM 858 O O . PRO A 1 115 ? -20.703 25.375 7.18 1 79.06 115 PRO A O 1
ATOM 861 N N . PRO A 1 116 ? -20.234 26.453 5.348 1 84.31 116 PRO A N 1
ATOM 862 C CA . PRO A 1 116 ? -19.719 26.812 4.027 1 84.31 116 PRO A CA 1
ATOM 863 C C . PRO A 1 116 ? -18.484 27.703 4.102 1 84.31 116 PRO A C 1
ATOM 865 O O . PRO A 1 116 ? -18.094 28.312 3.104 1 84.31 116 PRO A O 1
ATOM 868 N N . GLN A 1 117 ? -18.016 27.906 5.324 1 81.94 117 GLN A N 1
ATOM 869 C CA . GLN A 1 117 ? -16.828 28.734 5.461 1 81.94 117 GLN A CA 1
ATOM 870 C C . GLN A 1 117 ? -15.68 28.203 4.602 1 81.94 117 GLN A C 1
ATOM 872 O O . GLN A 1 117 ? -15.609 27 4.336 1 81.94 117 GLN A O 1
ATOM 877 N N . PRO A 1 118 ? -14.898 29.203 4.195 1 87.19 118 PRO A N 1
ATOM 878 C CA . PRO A 1 118 ? -13.742 28.812 3.389 1 87.19 118 PRO A CA 1
ATOM 879 C C . PRO A 1 118 ? -12.766 27.922 4.156 1 87.19 118 PRO A C 1
ATOM 881 O O . PRO A 1 118 ? -12.688 28 5.383 1 87.19 118 PRO A O 1
ATOM 884 N N . PHE A 1 119 ? -12.008 27.141 3.479 1 90.44 119 PHE A N 1
ATOM 885 C CA . PHE A 1 119 ? -11.008 26.234 4.035 1 90.44 119 PHE A CA 1
ATOM 886 C C . PHE A 1 119 ? -9.828 27.016 4.605 1 90.44 119 PHE A C 1
ATOM 888 O O . PHE A 1 119 ? -9.523 28.109 4.141 1 90.44 119 PHE A O 1
ATOM 895 N N . ARG A 1 120 ? -9.32 26.484 5.66 1 92 120 ARG A N 1
ATOM 896 C CA . ARG A 1 120 ? -7.98 26.922 6.055 1 92 120 ARG A CA 1
ATOM 897 C C . ARG A 1 120 ? -6.922 26.344 5.129 1 92 120 ARG A C 1
ATOM 899 O O . ARG A 1 120 ? -6.91 25.141 4.863 1 92 120 ARG A O 1
ATOM 906 N N . GLN A 1 121 ? -6.047 27.234 4.605 1 93.88 121 GLN A N 1
ATOM 907 C CA . GLN A 1 121 ? -4.992 26.797 3.699 1 93.88 121 GLN A CA 1
ATOM 908 C C . GLN A 1 121 ? -3.652 26.688 4.418 1 93.88 121 GLN A C 1
ATOM 910 O O . GLN A 1 121 ? -3.219 27.641 5.074 1 93.88 121 GLN A O 1
ATOM 915 N N . ILE A 1 122 ? -3.084 25.562 4.309 1 94.69 122 ILE A N 1
ATOM 916 C CA . ILE A 1 122 ? -1.825 25.297 5 1 94.69 122 ILE A CA 1
ATOM 917 C C . ILE A 1 122 ? -0.746 24.922 3.984 1 94.69 122 ILE A C 1
ATOM 919 O O . ILE A 1 122 ? -0.973 24.094 3.102 1 94.69 122 ILE A O 1
ATOM 923 N N . PRO A 1 123 ? 0.478 25.562 4.051 1 96.5 123 PRO A N 1
ATOM 924 C CA . PRO A 1 123 ? 1.577 25.156 3.172 1 96.5 123 PRO A CA 1
ATOM 925 C C . PRO A 1 123 ? 2.012 23.719 3.4 1 96.5 123 PRO A C 1
ATOM 927 O O . PRO A 1 123 ? 1.964 23.219 4.531 1 96.5 123 PRO A O 1
ATOM 930 N N . THR A 1 124 ? 2.387 23.078 2.311 1 96.56 124 THR A N 1
ATOM 931 C CA . THR A 1 124 ? 2.918 21.719 2.361 1 96.56 124 THR A CA 1
ATOM 932 C C . THR A 1 124 ? 4.344 21.672 1.822 1 96.56 124 THR A C 1
ATOM 934 O O . THR A 1 124 ? 4.895 22.703 1.425 1 96.56 124 THR A O 1
ATOM 937 N N . ALA A 1 125 ? 4.941 20.484 1.892 1 96.31 125 ALA A N 1
ATOM 938 C CA . ALA A 1 125 ? 6.281 20.312 1.333 1 96.31 125 ALA A CA 1
ATOM 939 C C . ALA A 1 125 ? 6.242 20.297 -0.192 1 96.31 125 ALA A C 1
ATOM 941 O O . ALA A 1 125 ? 7.285 20.25 -0.845 1 96.31 125 ALA A O 1
ATOM 942 N N . SER A 1 126 ? 5.02 20.266 -0.781 1 91.38 126 SER A N 1
ATOM 943 C CA . SER A 1 126 ? 4.805 20.469 -2.209 1 91.38 126 SER A CA 1
ATOM 944 C C . SER A 1 126 ? 4.457 21.922 -2.514 1 91.38 126 SER A C 1
ATOM 946 O O . SER A 1 126 ? 4.219 22.719 -1.598 1 91.38 126 SER A O 1
ATOM 948 N N . PRO A 1 127 ? 4.445 22.312 -3.789 1 89.06 127 PRO A N 1
ATOM 949 C CA . PRO A 1 127 ? 4.047 23.672 -4.129 1 89.06 127 PRO A CA 1
ATOM 950 C C . PRO A 1 127 ? 2.553 23.922 -3.938 1 89.06 127 PRO A C 1
ATOM 952 O O . PRO A 1 127 ? 2.102 25.062 -3.969 1 89.06 127 PRO A O 1
ATOM 955 N N . THR A 1 128 ? 1.821 22.938 -3.713 1 89.25 128 THR A N 1
ATOM 956 C CA . THR A 1 128 ? 0.375 23.047 -3.568 1 89.25 128 THR A CA 1
ATOM 957 C C . THR A 1 128 ? -0.021 23.094 -2.094 1 89.25 128 THR A C 1
ATOM 959 O O . THR A 1 128 ? 0.462 22.281 -1.297 1 89.25 128 THR A O 1
ATOM 962 N N . LYS A 1 129 ? -0.927 24 -1.732 1 93.31 129 LYS A N 1
ATOM 963 C CA . LYS A 1 129 ? -1.409 24.094 -0.358 1 93.31 129 LYS A CA 1
ATOM 964 C C . LYS A 1 129 ? -2.488 23.062 -0.076 1 93.31 129 LYS A C 1
ATOM 966 O O . LYS A 1 129 ? -3.199 22.625 -0.988 1 93.31 129 LYS A O 1
ATOM 971 N N . MET A 1 130 ? -2.545 22.703 1.219 1 94.38 130 MET A N 1
ATOM 972 C CA . MET A 1 130 ? -3.596 21.812 1.709 1 94.38 130 MET A CA 1
ATOM 973 C C . MET A 1 130 ? -4.754 22.609 2.295 1 94.38 130 MET A C 1
ATOM 975 O O . MET A 1 130 ? -4.539 23.578 3.021 1 94.38 130 MET A O 1
ATOM 979 N N . LYS A 1 131 ? -5.98 22.219 1.929 1 93.5 131 LYS A N 1
ATOM 980 C CA . LYS A 1 131 ? -7.184 22.844 2.471 1 93.5 131 LYS A CA 1
ATOM 981 C C . LYS A 1 131 ? -7.77 22.016 3.609 1 93.5 131 LYS A C 1
ATOM 983 O O . LYS A 1 131 ? -8.055 20.828 3.438 1 93.5 131 LYS A O 1
ATOM 988 N N . LEU A 1 132 ? -7.945 22.688 4.773 1 93.69 132 LEU A N 1
ATOM 989 C CA . LEU A 1 132 ? -8.438 21.984 5.953 1 93.69 132 LEU A CA 1
ATOM 990 C C . LEU A 1 132 ? -9.742 22.594 6.449 1 93.69 132 LEU A C 1
ATOM 992 O O . LEU A 1 132 ? -9.914 23.828 6.402 1 93.69 132 LEU A O 1
ATOM 996 N N . ARG A 1 133 ? -10.617 21.734 6.914 1 92.31 133 ARG A N 1
ATOM 997 C CA . ARG A 1 133 ? -11.82 22.203 7.59 1 92.31 133 ARG A CA 1
ATOM 998 C C . ARG A 1 133 ? -12.359 21.156 8.562 1 92.31 133 ARG A C 1
ATOM 1000 O O . ARG A 1 133 ? -11.906 20.016 8.555 1 92.31 133 ARG A O 1
ATOM 1007 N N . PHE A 1 134 ? -13.172 21.672 9.438 1 91.12 134 PHE A N 1
ATOM 1008 C CA . PHE A 1 134 ? -13.961 20.781 10.297 1 91.12 134 PHE A CA 1
ATOM 1009 C C . PHE A 1 134 ? -15.336 20.547 9.695 1 91.12 134 PHE A C 1
ATOM 1011 O O . PHE A 1 134 ? -16.062 21.484 9.383 1 91.12 134 PHE A O 1
ATOM 1018 N N . PHE A 1 135 ? -15.641 19.297 9.398 1 86.81 135 PHE A N 1
ATOM 1019 C CA . PHE A 1 135 ? -16.875 18.938 8.719 1 86.81 135 PHE A CA 1
ATOM 1020 C C . PHE A 1 135 ? -17.422 17.609 9.25 1 86.81 135 PHE A C 1
ATOM 1022 O O . PHE A 1 135 ? -16.672 16.625 9.367 1 86.81 135 PHE A O 1
ATOM 1029 N N . GLU A 1 136 ? -18.656 17.578 9.656 1 85.56 136 GLU A N 1
ATOM 1030 C CA . GLU A 1 136 ? -19.328 16.375 10.156 1 85.56 136 GLU A CA 1
ATOM 1031 C C . GLU A 1 136 ? -18.562 15.766 11.32 1 85.56 136 GLU A C 1
ATOM 1033 O O . GLU A 1 136 ? -18.25 14.562 11.305 1 85.56 136 GLU A O 1
ATOM 1038 N N . ASN A 1 137 ? -18.094 16.594 12.18 1 85 137 ASN A N 1
ATOM 1039 C CA . ASN A 1 137 ? -17.438 16.219 13.422 1 85 137 ASN A CA 1
ATOM 1040 C C . ASN A 1 137 ? -16.078 15.57 13.172 1 85 137 ASN A C 1
ATOM 1042 O O . ASN A 1 137 ? -15.586 14.812 14.008 1 85 137 ASN A O 1
ATOM 1046 N N . ARG A 1 138 ? -15.562 15.836 12.023 1 89.5 138 ARG A N 1
ATOM 1047 C CA . ARG A 1 138 ? -14.234 15.328 11.688 1 89.5 138 ARG A CA 1
ATOM 1048 C C . ARG A 1 138 ? -13.422 16.391 10.953 1 89.5 138 ARG A C 1
ATOM 1050 O O . ARG A 1 138 ? -13.984 17.297 10.344 1 89.5 138 ARG A O 1
ATOM 1057 N N . TRP A 1 139 ? -12.18 16.266 11.102 1 92.56 139 TRP A N 1
ATOM 1058 C CA . TRP A 1 139 ? -11.281 17.125 10.344 1 92.56 139 TRP A CA 1
ATOM 1059 C C . TRP A 1 139 ? -11.039 16.562 8.945 1 92.56 139 TRP A C 1
ATOM 1061 O O . TRP A 1 139 ? -10.703 15.391 8.789 1 92.56 139 TRP A O 1
ATOM 1071 N N . GLU A 1 140 ? -11.242 17.406 7.977 1 93.88 140 GLU A N 1
ATOM 1072 C CA . GLU A 1 140 ? -11.117 17.031 6.57 1 93.88 140 GLU A CA 1
ATOM 1073 C C . GLU A 1 140 ? -9.914 17.719 5.93 1 93.88 140 GLU A C 1
ATOM 1075 O O . GLU A 1 140 ? -9.727 18.938 6.078 1 93.88 140 GLU A O 1
ATOM 1080 N N . ALA A 1 141 ? -9.008 16.969 5.363 1 94.94 141 ALA A N 1
ATOM 1081 C CA . ALA A 1 141 ? -8.016 17.453 4.406 1 94.94 141 ALA A CA 1
ATOM 1082 C C . ALA A 1 141 ? -8.531 17.344 2.977 1 94.94 141 ALA A C 1
ATOM 1084 O O . ALA A 1 141 ? -8.711 16.234 2.459 1 94.94 141 ALA A O 1
ATOM 1085 N N . HIS A 1 142 ? -8.719 18.422 2.342 1 89.56 142 HIS A N 1
ATOM 1086 C CA . HIS A 1 142 ? -9.328 18.5 1.018 1 89.56 142 HIS A CA 1
ATOM 1087 C C . HIS A 1 142 ? -8.266 18.719 -0.057 1 89.56 142 HIS A C 1
ATOM 1089 O O . HIS A 1 142 ? -7.805 19.844 -0.259 1 89.56 142 HIS A O 1
ATOM 1095 N N . GLY A 1 143 ? -7.926 17.672 -0.732 1 83.19 143 GLY A N 1
ATOM 1096 C CA . GLY A 1 143 ? -7.016 17.766 -1.863 1 83.19 143 GLY A CA 1
ATOM 1097 C C . GLY A 1 143 ? -7.715 18.109 -3.162 1 83.19 143 GLY A C 1
ATOM 1098 O O . GLY A 1 143 ? -8.93 18.328 -3.182 1 83.19 143 GLY A O 1
ATOM 1099 N N . THR A 1 144 ? -6.992 18.328 -4.227 1 79.62 144 THR A N 1
ATOM 1100 C CA . THR A 1 144 ? -7.594 18.641 -5.516 1 79.62 144 THR A CA 1
ATOM 1101 C C . THR A 1 144 ? -7.988 17.375 -6.258 1 79.62 144 THR A C 1
ATOM 1103 O O . THR A 1 144 ? -8.609 17.438 -7.316 1 79.62 144 THR A O 1
ATOM 1106 N N . GLY A 1 145 ? -7.695 16.234 -5.715 1 81.56 145 GLY A N 1
ATOM 1107 C CA . GLY A 1 145 ? -8.102 14.922 -6.207 1 81.56 145 GLY A CA 1
ATOM 1108 C C . GLY A 1 145 ? -8.977 14.164 -5.23 1 81.56 145 GLY A C 1
ATOM 1109 O O . GLY A 1 145 ? -10.203 14.297 -5.258 1 81.56 145 GLY A O 1
ATOM 1110 N N . ARG A 1 146 ? -8.352 13.438 -4.336 1 87 146 ARG A N 1
ATOM 1111 C CA . ARG A 1 146 ? -9.047 12.711 -3.281 1 87 146 ARG A CA 1
ATOM 1112 C C . ARG A 1 146 ? -8.922 13.438 -1.943 1 87 146 ARG A C 1
ATOM 1114 O O . ARG A 1 146 ? -7.852 13.938 -1.6 1 87 146 ARG A O 1
ATOM 1121 N N . ASP A 1 147 ? -10.047 13.477 -1.26 1 92.88 147 ASP A N 1
ATOM 1122 C CA . ASP A 1 147 ? -10.07 14.039 0.089 1 92.88 147 ASP A CA 1
ATOM 1123 C C . ASP A 1 147 ? -9.867 12.945 1.138 1 92.88 147 ASP A C 1
ATOM 1125 O O . ASP A 1 147 ? -9.969 11.758 0.829 1 92.88 147 ASP A O 1
ATOM 1129 N N . ALA A 1 148 ? -9.547 13.391 2.328 1 96.12 148 ALA A N 1
ATOM 1130 C CA . ALA A 1 148 ? -9.383 12.453 3.434 1 96.12 148 ALA A CA 1
ATOM 1131 C C . ALA A 1 148 ? -9.82 13.078 4.754 1 96.12 148 ALA A C 1
ATOM 1133 O O . ALA A 1 148 ? -9.742 14.297 4.926 1 96.12 148 ALA A O 1
ATOM 1134 N N . PHE A 1 149 ? -10.297 12.227 5.668 1 95 149 PHE A N 1
ATOM 1135 C CA . PHE A 1 149 ? -10.648 12.625 7.027 1 95 149 PHE A CA 1
ATOM 1136 C C . PHE A 1 149 ? -9.688 12.008 8.039 1 95 149 PHE A C 1
ATOM 1138 O O . PHE A 1 149 ? -9.18 10.906 7.828 1 95 149 PHE A O 1
ATOM 1145 N N . VAL A 1 150 ? -9.461 12.844 9.07 1 95.69 150 VAL A N 1
ATOM 1146 C CA . VAL A 1 150 ? -8.734 12.273 10.195 1 95.69 150 VAL A CA 1
ATOM 1147 C C . VAL A 1 150 ? -9.562 11.164 10.836 1 95.69 150 VAL A C 1
ATOM 1149 O O . VAL A 1 150 ? -10.758 11.328 11.078 1 95.69 150 VAL A O 1
ATOM 1152 N N . ARG A 1 151 ? -8.883 9.984 11.031 1 94.94 151 ARG A N 1
ATOM 1153 C CA . ARG A 1 151 ? -9.562 8.875 11.695 1 94.94 151 ARG A CA 1
ATOM 1154 C C . ARG A 1 151 ? -9.898 9.219 13.141 1 94.94 151 ARG A C 1
ATOM 1156 O O . ARG A 1 151 ? -9.109 9.875 13.828 1 94.94 151 ARG A O 1
ATOM 1163 N N . PRO A 1 152 ? -11.148 8.672 13.602 1 92.38 152 PRO A N 1
ATOM 1164 C CA . PRO A 1 152 ? -11.406 8.828 15.031 1 92.38 152 PRO A CA 1
ATOM 1165 C C . PRO A 1 152 ? -10.281 8.266 15.898 1 92.38 152 PRO A C 1
ATOM 1167 O O . PRO A 1 152 ? -9.844 7.129 15.695 1 92.38 152 PRO A O 1
ATOM 1170 N N . GLY A 1 153 ? -9.773 9.047 16.812 1 91.88 153 GLY A N 1
ATOM 1171 C CA . GLY A 1 153 ? -8.68 8.625 17.672 1 91.88 153 GLY A CA 1
ATOM 1172 C C . GLY A 1 153 ? -7.324 8.711 17 1 91.88 153 GLY A C 1
ATOM 1173 O O . GLY A 1 153 ? -6.312 8.328 17.594 1 91.88 153 GLY A O 1
ATOM 1174 N N . GLY A 1 154 ? -7.273 9.234 15.812 1 94.75 154 GLY A N 1
ATOM 1175 C CA . GLY A 1 154 ? -6.039 9.258 15.047 1 94.75 154 GLY A CA 1
ATOM 1176 C C . GLY A 1 154 ? -5.434 10.641 14.93 1 94.75 154 GLY A C 1
ATOM 1177 O O . GLY A 1 154 ? -4.652 10.914 14.016 1 94.75 154 GLY A O 1
ATOM 1178 N N . ALA A 1 155 ? -5.75 11.547 15.914 1 93.62 155 ALA A N 1
ATOM 1179 C CA . ALA A 1 155 ? -5.301 12.938 15.789 1 93.62 155 ALA A CA 1
ATOM 1180 C C . ALA A 1 155 ? -4.203 13.242 16.812 1 93.62 155 ALA A C 1
ATOM 1182 O O . ALA A 1 155 ? -4.184 12.68 17.906 1 93.62 155 ALA A O 1
ATOM 1183 N N . ASN A 1 156 ? -3.227 14.086 16.391 1 94.69 156 ASN A N 1
ATOM 1184 C CA . ASN A 1 156 ? -2.334 14.828 17.281 1 94.69 156 ASN A CA 1
ATOM 1185 C C . ASN A 1 156 ? -1.342 13.898 17.969 1 94.69 156 ASN A C 1
ATOM 1187 O O . ASN A 1 156 ? -1.096 14.031 19.172 1 94.69 156 ASN A O 1
ATOM 1191 N N . PHE A 1 157 ? -0.905 12.906 17.266 1 96.06 157 PHE A N 1
ATOM 1192 C CA . PHE A 1 157 ? 0.186 12.117 17.812 1 96.06 157 PHE A CA 1
ATOM 1193 C C . PHE A 1 157 ? 1.498 12.891 17.766 1 96.06 157 PHE A C 1
ATOM 1195 O O . PHE A 1 157 ? 1.948 13.289 16.688 1 96.06 157 PHE A O 1
ATOM 1202 N N . ALA A 1 158 ? 2.096 13.094 18.938 1 97 158 ALA A N 1
ATOM 1203 C CA . ALA A 1 158 ? 3.367 13.812 19.016 1 97 158 ALA A CA 1
ATOM 1204 C C . ALA A 1 158 ? 4.531 12.906 18.609 1 97 158 ALA A C 1
ATOM 1206 O O . ALA A 1 158 ? 4.695 11.82 19.156 1 97 158 ALA A O 1
ATOM 1207 N N . CYS A 1 159 ? 5.285 13.336 17.656 1 97.94 159 CYS A N 1
ATOM 1208 C CA . CYS A 1 159 ? 6.453 12.641 17.125 1 97.94 159 CYS A CA 1
ATOM 1209 C C . CYS A 1 159 ? 7.645 13.586 17.016 1 97.94 159 CYS A C 1
ATOM 1211 O O . CYS A 1 159 ? 7.828 14.242 15.992 1 97.94 159 CYS A O 1
ATOM 1213 N N . GLY A 1 160 ? 8.57 13.523 18.047 1 96.81 160 GLY A N 1
ATOM 1214 C CA . GLY A 1 160 ? 9.57 14.578 18.094 1 96.81 160 GLY A CA 1
ATOM 1215 C C . GLY A 1 160 ? 8.961 15.969 18.125 1 96.81 160 GLY A C 1
ATOM 1216 O O . GLY A 1 160 ? 8.125 16.281 18.969 1 96.81 160 GLY A O 1
ATOM 1217 N N . ALA A 1 161 ? 9.367 16.844 17.234 1 97 161 ALA A N 1
ATOM 1218 C CA . ALA A 1 161 ? 8.82 18.188 17.172 1 97 161 ALA A CA 1
ATOM 1219 C C . ALA A 1 161 ? 7.652 18.266 16.203 1 97 161 ALA A C 1
ATOM 1221 O O . ALA A 1 161 ? 7.121 19.359 15.945 1 97 161 ALA A O 1
ATOM 1222 N N . GLY A 1 162 ? 7.277 17.125 15.656 1 97.56 162 GLY A N 1
ATOM 1223 C CA . GLY A 1 162 ? 6.203 17.078 14.68 1 97.56 162 GLY A CA 1
ATOM 1224 C C . GLY A 1 162 ? 4.945 16.422 15.203 1 97.56 162 GLY A C 1
ATOM 1225 O O . GLY A 1 162 ? 4.902 15.977 16.359 1 97.56 162 GLY A O 1
ATOM 1226 N N . LEU A 1 163 ? 3.924 16.406 14.328 1 97.44 163 LEU A N 1
ATOM 1227 C CA . LEU A 1 163 ? 2.643 15.781 14.641 1 97.44 163 LEU A CA 1
ATOM 1228 C C . LEU A 1 163 ? 2.24 14.797 13.547 1 97.44 163 LEU A C 1
ATOM 1230 O O . LEU A 1 163 ? 2.561 15 12.375 1 97.44 163 LEU A O 1
ATOM 1234 N N . LEU A 1 164 ? 1.55 13.766 13.953 1 98.06 164 LEU A N 1
ATOM 1235 C CA . LEU A 1 164 ? 0.988 12.781 13.039 1 98.06 164 LEU A CA 1
ATOM 1236 C C . LEU A 1 164 ? -0.532 12.734 13.156 1 98.06 164 LEU A C 1
ATOM 1238 O O . LEU A 1 164 ? -1.073 12.672 14.258 1 98.06 164 LEU A O 1
ATOM 1242 N N . HIS A 1 165 ? -1.23 12.938 12.078 1 97.69 165 HIS A N 1
ATOM 1243 C CA . HIS A 1 165 ? -2.65 12.633 11.953 1 97.69 165 HIS A CA 1
ATOM 1244 C C . HIS A 1 165 ? -2.875 11.414 11.055 1 97.69 165 HIS A C 1
ATOM 1246 O O . HIS A 1 165 ? -2.33 11.344 9.953 1 97.69 165 HIS A O 1
ATOM 1252 N N . VAL A 1 166 ? -3.66 10.461 11.555 1 97.38 166 VAL A N 1
ATOM 1253 C CA . VAL A 1 166 ? -3.982 9.273 10.773 1 97.38 166 VAL A CA 1
ATOM 1254 C C . VAL A 1 166 ? -5.203 9.547 9.898 1 97.38 166 VAL A C 1
ATOM 1256 O O . VAL A 1 166 ? -6.254 9.953 10.391 1 97.38 166 VAL A O 1
ATOM 1259 N N . MET A 1 167 ? -4.996 9.281 8.594 1 97 167 MET A N 1
ATOM 1260 C CA . MET A 1 167 ? -6.027 9.617 7.617 1 97 167 MET A CA 1
ATOM 1261 C C . MET A 1 167 ? -6.738 8.367 7.117 1 97 167 MET A C 1
ATOM 1263 O O . MET A 1 167 ? -6.121 7.305 7 1 97 167 MET A O 1
ATOM 1267 N N . ASP A 1 168 ? -8 8.492 6.691 1 95.06 168 ASP A N 1
ATOM 1268 C CA . ASP A 1 168 ? -8.797 7.34 6.277 1 95.06 168 ASP A CA 1
ATOM 1269 C C . ASP A 1 168 ? -8.758 7.16 4.762 1 95.06 168 ASP A C 1
ATOM 1271 O O . ASP A 1 168 ? -9.406 6.262 4.223 1 95.06 168 ASP A O 1
ATOM 1275 N N . ASN A 1 169 ? -8.055 8.031 4.094 1 93.31 169 ASN A N 1
ATOM 1276 C CA . ASN A 1 169 ? -7.879 7.992 2.645 1 93.31 169 ASN A CA 1
ATOM 1277 C C . ASN A 1 169 ? -6.523 8.555 2.225 1 93.31 169 ASN A C 1
ATOM 1279 O O . ASN A 1 169 ? -5.887 9.281 2.99 1 93.31 169 ASN A O 1
ATOM 1283 N N . VAL A 1 170 ? -6.074 8.117 1.055 1 91.62 170 VAL A N 1
ATOM 1284 C CA . VAL A 1 170 ? -4.898 8.75 0.47 1 91.62 170 VAL A CA 1
ATOM 1285 C C . VAL A 1 170 ? -5.293 10.078 -0.173 1 91.62 170 VAL A C 1
ATOM 1287 O O . VAL A 1 170 ? -6.238 10.141 -0.96 1 91.62 170 VAL A O 1
ATOM 1290 N N . ILE A 1 171 ? -4.605 11.172 0.215 1 92 171 ILE A N 1
ATOM 1291 C CA . ILE A 1 171 ? -4.891 12.484 -0.352 1 92 171 ILE A CA 1
ATOM 1292 C C . ILE A 1 171 ? -4.145 12.656 -1.674 1 92 171 ILE A C 1
ATOM 1294 O O . ILE A 1 171 ? -2.941 12.398 -1.749 1 92 171 ILE A O 1
ATOM 1298 N N . THR A 1 172 ? -4.859 12.945 -2.719 1 85.81 172 THR A N 1
ATOM 1299 C CA . THR A 1 172 ? -4.219 13.141 -4.012 1 85.81 172 THR A CA 1
ATOM 1300 C C . THR A 1 172 ? -4.512 14.539 -4.559 1 85.81 172 THR A C 1
ATOM 1302 O O . THR A 1 172 ? -5.387 15.234 -4.047 1 85.81 172 THR A O 1
ATOM 1305 N N . PHE A 1 173 ? -3.58 14.961 -5.391 1 79.44 173 PHE A N 1
ATOM 1306 C CA . PHE A 1 173 ? -3.797 16.25 -6.051 1 79.44 173 PHE A CA 1
ATOM 1307 C C . PHE A 1 173 ? -3.717 16.094 -7.562 1 79.44 173 PHE A C 1
ATOM 1309 O O . PHE A 1 173 ? -3.051 15.188 -8.07 1 79.44 173 PHE A O 1
ATOM 1316 N N . LYS A 1 174 ? -4.625 16.672 -8.258 1 70.5 174 LYS A N 1
ATOM 1317 C CA . LYS A 1 174 ? -4.594 16.719 -9.719 1 70.5 174 LYS A CA 1
ATOM 1318 C C . LYS A 1 174 ? -3.729 17.875 -10.211 1 70.5 174 LYS A C 1
ATOM 1320 O O . LYS A 1 174 ? -3.854 19 -9.727 1 70.5 174 LYS A O 1
ATOM 1325 N N . PRO A 1 175 ? -2.607 17.516 -11.023 1 59.53 175 PRO A N 1
ATOM 1326 C CA . PRO A 1 175 ? -1.787 18.609 -11.547 1 59.53 175 PRO A CA 1
ATOM 1327 C C . PRO A 1 175 ? -2.592 19.594 -1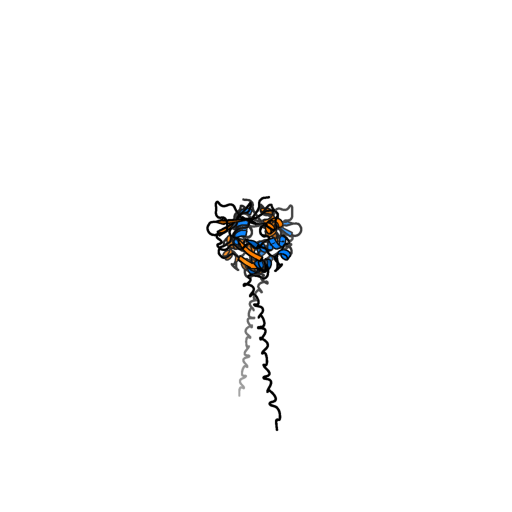2.391 1 59.53 175 PRO A C 1
ATOM 1329 O O . PRO A 1 175 ? -3.623 19.234 -12.961 1 59.53 175 PRO A O 1
ATOM 1332 N N . MET B 1 1 ? 39.938 47.375 90.812 1 34.81 1 MET B N 1
ATOM 1333 C CA . MET B 1 1 ? 40.281 46.594 89.625 1 34.81 1 MET B CA 1
ATOM 1334 C C . MET B 1 1 ? 39.125 46.531 88.625 1 34.81 1 MET B C 1
ATOM 1336 O O . MET B 1 1 ? 37.969 46.281 89.062 1 34.81 1 MET B O 1
ATOM 1340 N N . GLN B 1 2 ? 39.188 47.375 87.562 1 33.34 2 GLN B N 1
ATOM 1341 C CA . GLN B 1 2 ? 38.25 47.75 86.5 1 33.34 2 GLN B CA 1
ATOM 1342 C C . GLN B 1 2 ? 37.875 46.531 85.688 1 33.34 2 GLN B C 1
ATOM 1344 O O . GLN B 1 2 ? 38.719 45.906 85.062 1 33.34 2 GLN B O 1
ATOM 1349 N N . LYS B 1 3 ? 36.844 45.688 86.188 1 45.06 3 LYS B N 1
ATOM 1350 C CA . LYS B 1 3 ? 36.312 44.531 85.5 1 45.06 3 LYS B CA 1
ATOM 1351 C C . LYS B 1 3 ? 35.875 44.875 84.125 1 45.06 3 LYS B C 1
ATOM 1353 O O . LYS B 1 3 ? 34.938 45.688 83.938 1 45.06 3 LYS B O 1
ATOM 1358 N N . ALA B 1 4 ? 36.844 44.875 83.062 1 41.88 4 ALA B N 1
ATOM 1359 C CA . ALA B 1 4 ? 36.625 45.094 81.625 1 41.88 4 ALA B CA 1
ATOM 1360 C C . ALA B 1 4 ? 35.5 44.219 81.125 1 41.88 4 ALA B C 1
ATOM 1362 O O . ALA B 1 4 ? 35.469 43.031 81.375 1 41.88 4 ALA B O 1
ATOM 1363 N N . LEU B 1 5 ? 34.344 44.781 80.938 1 48.03 5 LEU B N 1
ATOM 1364 C CA . LEU B 1 5 ? 33.125 44.219 80.312 1 48.03 5 LEU B CA 1
ATOM 1365 C C . LEU B 1 5 ? 33.406 43.75 78.875 1 48.03 5 LEU B C 1
ATOM 1367 O O . LEU B 1 5 ? 33.938 44.531 78.062 1 48.03 5 LEU B O 1
ATOM 1371 N N . LEU B 1 6 ? 33.844 42.531 78.688 1 50.88 6 LEU B N 1
ATOM 1372 C CA . LEU B 1 6 ? 34.125 41.906 77.375 1 50.88 6 LEU B CA 1
ATOM 1373 C C . LEU B 1 6 ? 32.875 41.969 76.5 1 50.88 6 LEU B C 1
ATOM 1375 O O . LEU B 1 6 ? 31.781 41.594 76.938 1 50.88 6 LEU B O 1
ATOM 1379 N N . PRO B 1 7 ? 32.844 42.875 75.5 1 52.31 7 PRO B N 1
ATOM 1380 C CA . PRO B 1 7 ? 31.734 42.906 74.562 1 52.31 7 PRO B CA 1
ATOM 1381 C C . PRO B 1 7 ? 31.5 41.594 73.812 1 52.31 7 PRO B C 1
ATOM 1383 O O . PRO B 1 7 ? 32.469 40.875 73.5 1 52.31 7 PRO B O 1
ATOM 1386 N N . ILE B 1 8 ? 30.5 40.781 74.125 1 50.69 8 ILE B N 1
ATOM 1387 C CA . ILE B 1 8 ? 30.062 39.562 73.438 1 50.69 8 ILE B CA 1
ATOM 1388 C C . ILE B 1 8 ? 29.656 39.875 72 1 50.69 8 ILE B C 1
ATOM 1390 O O . ILE B 1 8 ? 28.75 40.688 71.75 1 50.69 8 ILE B O 1
ATOM 1394 N N . ALA B 1 9 ? 30.641 39.938 71.062 1 48.19 9 ALA B N 1
ATOM 1395 C CA . ALA B 1 9 ? 30.359 40.094 69.625 1 48.19 9 ALA B CA 1
ATOM 1396 C C . ALA B 1 9 ? 29.406 39 69.125 1 48.19 9 ALA B C 1
ATOM 1398 O O . ALA B 1 9 ? 29.688 37.812 69.312 1 48.19 9 ALA B O 1
ATOM 1399 N N . LEU B 1 10 ? 28.094 39.344 69.062 1 49.91 10 LEU B N 1
ATOM 1400 C CA . LEU B 1 10 ? 27.047 38.531 68.5 1 49.91 10 LEU B CA 1
ATOM 1401 C C . LEU B 1 10 ? 27.375 38.219 67 1 49.91 10 LEU B C 1
ATOM 1403 O O . LEU B 1 10 ? 27.5 39.125 66.188 1 49.91 10 LEU B O 1
ATOM 1407 N N . LEU B 1 11 ? 28.141 37.188 66.75 1 48.88 11 LEU B N 1
ATOM 1408 C CA . LEU B 1 11 ? 28.391 36.688 65.375 1 48.88 11 LEU B CA 1
ATOM 1409 C C . LEU B 1 11 ? 27.078 36.375 64.688 1 48.88 11 LEU B C 1
ATOM 1411 O O . LEU B 1 11 ? 26.312 35.5 65.125 1 48.88 11 LEU B O 1
ATOM 1415 N N . LEU B 1 12 ? 26.406 37.406 64.125 1 47.19 12 LEU B N 1
ATOM 1416 C CA . LEU B 1 12 ? 25.266 37.188 63.219 1 47.19 12 LEU B CA 1
ATOM 1417 C C . LEU B 1 12 ? 25.656 36.312 62.031 1 47.19 12 LEU B C 1
ATOM 1419 O O . LEU B 1 12 ? 26.469 36.719 61.188 1 47.19 12 LEU B O 1
ATOM 1423 N N . MET B 1 13 ? 25.688 35 62.219 1 47.59 13 MET B N 1
ATOM 1424 C CA . MET B 1 13 ? 25.812 34.125 61.031 1 47.59 13 MET B CA 1
ATOM 1425 C C . MET B 1 13 ? 24.734 34.438 60 1 47.59 13 MET B C 1
ATOM 1427 O O . MET B 1 13 ? 23.531 34.344 60.281 1 47.59 13 MET B O 1
ATOM 1431 N N . LEU B 1 14 ? 24.953 35.375 59.031 1 51.38 14 LEU B N 1
ATOM 1432 C CA . LEU B 1 14 ? 24.125 35.531 57.844 1 51.38 14 LEU B CA 1
ATOM 1433 C C . LEU B 1 14 ? 23.906 34.219 57.125 1 51.38 14 LEU B C 1
ATOM 1435 O O . LEU B 1 14 ? 24.859 33.594 56.656 1 51.38 14 LEU B O 1
ATOM 1439 N N . ALA B 1 15 ? 22.844 33.375 57.531 1 52.03 15 ALA B N 1
ATOM 1440 C CA . ALA B 1 15 ? 22.422 32.25 56.719 1 52.03 15 ALA B CA 1
ATOM 1441 C C . ALA B 1 15 ? 22.234 32.656 55.25 1 52.03 15 ALA B C 1
ATOM 1443 O O . ALA B 1 15 ? 21.5 33.594 54.969 1 52.03 15 ALA B O 1
ATOM 1444 N N . ALA B 1 16 ? 23.281 32.438 54.438 1 56.53 16 ALA B N 1
ATOM 1445 C CA . ALA B 1 16 ? 23.141 32.562 52.969 1 56.53 16 ALA B CA 1
ATOM 1446 C C . ALA B 1 16 ? 21.859 31.891 52.5 1 56.53 16 ALA B C 1
ATOM 1448 O O . ALA B 1 16 ? 21.453 30.844 53 1 56.53 16 ALA B O 1
ATOM 1449 N N . PRO B 1 17 ? 20.891 32.719 51.906 1 58.03 17 PRO B N 1
ATOM 1450 C CA . PRO B 1 17 ? 19.734 32.062 51.312 1 58.03 17 PRO B CA 1
ATOM 1451 C C . PRO B 1 17 ? 20.109 30.828 50.5 1 58.03 17 PRO B C 1
ATOM 1453 O O . PRO B 1 17 ? 21.156 30.812 49.812 1 58.03 17 PRO B O 1
ATOM 1456 N N . ALA B 1 18 ? 19.75 29.594 51 1 55.31 18 ALA B N 1
ATOM 1457 C CA . ALA B 1 18 ? 19.781 28.406 50.156 1 55.31 18 ALA B CA 1
ATOM 1458 C C . ALA B 1 18 ? 19.266 28.734 48.75 1 55.31 18 ALA B C 1
ATOM 1460 O O . ALA B 1 18 ? 18.172 29.281 48.594 1 55.31 18 ALA B O 1
ATOM 1461 N N . THR B 1 19 ? 20.172 29.109 47.844 1 54 19 THR B N 1
ATOM 1462 C CA . THR B 1 19 ? 19.734 29.047 46.438 1 54 19 THR B CA 1
ATOM 1463 C C . THR B 1 19 ? 18.859 27.812 46.219 1 54 19 THR B C 1
ATOM 1465 O O . THR B 1 19 ? 19.281 26.688 46.469 1 54 19 THR B O 1
ATOM 1468 N N . VAL B 1 20 ? 17.531 27.859 46.594 1 50.94 20 VAL B N 1
ATOM 1469 C CA . VAL B 1 20 ? 16.703 26.828 46 1 50.94 20 VAL B CA 1
ATOM 1470 C C . VAL B 1 20 ? 17.234 26.484 44.594 1 50.94 20 VAL B C 1
ATOM 1472 O O . VAL B 1 20 ? 17.375 27.359 43.75 1 50.94 20 VAL B O 1
ATOM 1475 N N . SER B 1 21 ? 18.109 25.516 44.531 1 51.31 21 SER B N 1
ATOM 1476 C CA . SER B 1 21 ? 18.391 24.969 43.188 1 51.31 21 SER B CA 1
ATOM 1477 C C . SER B 1 21 ? 17.156 25.016 42.312 1 51.31 21 SER B C 1
ATOM 1479 O O . SER B 1 21 ? 16.094 24.531 42.688 1 51.31 21 SER B O 1
ATOM 1481 N N . ALA B 1 22 ? 16.906 26.156 41.562 1 48.38 22 ALA B N 1
ATOM 1482 C CA . ALA B 1 22 ? 15.969 25.969 40.469 1 48.38 22 ALA B CA 1
ATOM 1483 C C . ALA B 1 22 ? 15.945 24.516 40 1 48.38 22 ALA B C 1
ATOM 1485 O O . ALA B 1 22 ? 16.906 24.031 39.406 1 48.38 22 ALA B O 1
ATOM 1486 N N . ARG B 1 23 ? 15.578 23.562 40.781 1 44.47 23 ARG B N 1
ATOM 1487 C CA . ARG B 1 23 ? 15.203 22.344 40.094 1 44.47 23 ARG B CA 1
ATOM 1488 C C . ARG B 1 23 ? 14.773 22.625 38.656 1 44.47 23 ARG B C 1
ATOM 1490 O O . ARG B 1 23 ? 13.914 23.484 38.406 1 44.47 23 ARG B O 1
ATOM 1497 N N . GLU B 1 24 ? 15.695 22.625 37.719 1 43.97 24 GLU B N 1
ATOM 1498 C CA . GLU B 1 24 ? 15.305 22.516 36.312 1 43.97 24 GLU B CA 1
ATOM 1499 C C . GLU B 1 24 ? 13.922 21.906 36.156 1 43.97 24 GLU B C 1
ATOM 1501 O O . GLU B 1 24 ? 13.711 20.75 36.531 1 43.97 24 GLU B O 1
ATOM 1506 N N . LEU B 1 25 ? 12.852 22.453 36.625 1 41.38 25 LEU B N 1
ATOM 1507 C CA . LEU B 1 25 ? 11.586 21.969 36.062 1 41.38 25 LEU B CA 1
ATOM 1508 C C . LEU B 1 25 ? 11.82 21.219 34.75 1 41.38 25 LEU B C 1
ATOM 1510 O O . LEU B 1 25 ? 12.109 21.844 33.719 1 41.38 25 LEU B O 1
ATOM 1514 N N . GLN B 1 26 ? 12.664 20.266 34.812 1 44.31 26 GLN B N 1
ATOM 1515 C CA . GLN B 1 26 ? 12.695 19.406 33.625 1 44.31 26 GLN B CA 1
ATOM 1516 C C . GLN B 1 26 ? 11.344 19.391 32.906 1 44.31 26 GLN B C 1
ATOM 1518 O O . GLN B 1 26 ? 10.344 18.953 33.5 1 44.31 26 GLN B O 1
ATOM 1523 N N . ALA B 1 27 ? 10.898 20.422 32.25 1 49.69 27 ALA B N 1
ATOM 1524 C CA . ALA B 1 27 ? 9.734 20.406 31.359 1 49.69 27 ALA B CA 1
ATOM 1525 C C . ALA B 1 27 ? 9.414 18.984 30.906 1 49.69 27 ALA B C 1
ATOM 1527 O O . ALA B 1 27 ? 10.266 18.297 30.344 1 49.69 27 ALA B O 1
ATOM 1528 N N . VAL B 1 28 ? 8.852 18.156 31.688 1 49 28 VAL B N 1
ATOM 1529 C CA . VAL B 1 28 ? 8.297 16.844 31.328 1 49 28 VAL B CA 1
ATOM 1530 C C . VAL B 1 28 ? 7.805 16.891 29.875 1 49 28 VAL B C 1
ATOM 1532 O O . VAL B 1 28 ? 6.938 17.688 29.531 1 49 28 VAL B O 1
ATOM 1535 N N . LYS B 1 29 ? 8.781 16.641 28.953 1 58.31 29 LYS B N 1
ATOM 1536 C CA . LYS B 1 29 ? 8.391 16.531 27.547 1 58.31 29 LYS B CA 1
ATOM 1537 C C . LYS B 1 29 ? 7.102 15.727 27.391 1 58.31 29 LYS B C 1
ATOM 1539 O O . LYS B 1 29 ? 6.957 14.664 28 1 58.31 29 LYS B O 1
ATOM 1544 N N . PRO B 1 30 ? 5.957 16.281 27.078 1 64.12 30 PRO B N 1
ATOM 1545 C CA . PRO B 1 30 ? 4.73 15.516 26.875 1 64.12 30 PRO B CA 1
ATOM 1546 C C . PRO B 1 30 ? 4.984 14.156 26.219 1 64.12 30 PRO B C 1
ATOM 1548 O O . PRO B 1 30 ? 5.973 13.992 25.5 1 64.12 30 PRO B O 1
ATOM 1551 N N . PRO B 1 31 ? 4.297 13.117 26.766 1 76.25 31 PRO B N 1
ATOM 1552 C CA . PRO B 1 31 ? 4.469 11.781 26.188 1 76.25 31 PRO B CA 1
ATOM 1553 C C . PRO B 1 31 ? 4.473 11.797 24.656 1 76.25 31 PRO B C 1
ATOM 1555 O O . PRO B 1 31 ? 3.67 12.5 24.031 1 76.25 31 PRO B O 1
ATOM 1558 N N . GLN B 1 32 ? 5.602 11.336 24.172 1 91.62 32 GLN B N 1
ATOM 1559 C CA . GLN B 1 32 ? 5.797 11.266 22.719 1 91.62 32 GLN B CA 1
ATOM 1560 C C . GLN B 1 32 ? 5.379 9.898 22.188 1 91.62 32 GLN B C 1
ATOM 1562 O O . GLN B 1 32 ? 5.613 8.875 22.812 1 91.62 32 GLN B O 1
ATOM 1567 N N . PHE B 1 33 ? 4.566 9.945 21.125 1 96.31 33 PHE B N 1
ATOM 1568 C CA . PHE B 1 33 ? 4.188 8.719 20.438 1 96.31 33 PHE B CA 1
ATOM 1569 C C . PHE B 1 33 ? 5.402 8.062 19.797 1 96.31 33 PHE B C 1
ATOM 1571 O O . PHE B 1 33 ? 5.551 6.836 19.844 1 96.31 33 PHE B O 1
ATOM 1578 N N . ALA B 1 34 ? 6.285 8.805 19.203 1 97.94 34 ALA B N 1
ATOM 1579 C CA . ALA B 1 34 ? 7.477 8.328 18.516 1 97.94 34 ALA B CA 1
ATOM 1580 C C . ALA B 1 34 ? 8.586 9.383 18.531 1 97.94 34 ALA B C 1
ATOM 1582 O O . ALA B 1 34 ? 8.312 10.57 18.719 1 97.94 34 ALA B O 1
ATOM 1583 N N . ALA B 1 35 ? 9.82 8.922 18.344 1 97.62 35 ALA B N 1
ATOM 1584 C CA . ALA B 1 35 ? 10.969 9.82 18.359 1 97.62 35 ALA B CA 1
ATOM 1585 C C . ALA B 1 35 ? 10.977 10.734 17.141 1 97.62 35 ALA B C 1
ATOM 1587 O O . ALA B 1 35 ? 11.555 11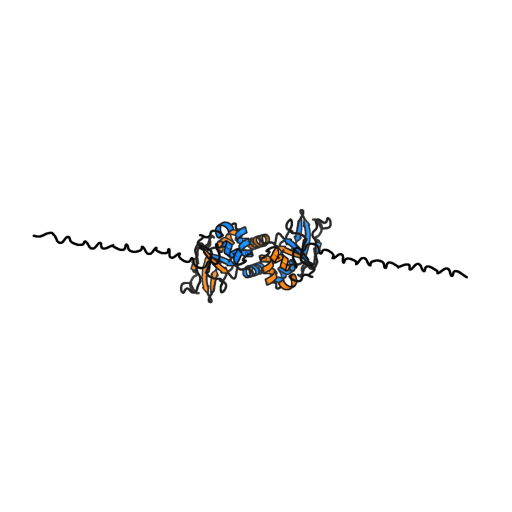.828 17.188 1 97.62 35 ALA B O 1
ATOM 1588 N N . SER B 1 36 ? 10.43 10.281 16.031 1 98.44 36 SER B N 1
ATOM 1589 C CA . SER B 1 36 ? 10.32 11.023 14.781 1 98.44 36 SER B CA 1
ATOM 1590 C C . SER B 1 36 ? 9.07 10.633 14 1 98.44 36 SER B C 1
ATOM 1592 O O . SER B 1 36 ? 8.383 9.672 14.367 1 98.44 36 SER B O 1
ATOM 1594 N N . LEU B 1 37 ? 8.805 11.422 12.953 1 98.69 37 LEU B N 1
ATOM 1595 C CA . LEU B 1 37 ? 7.656 11.109 12.117 1 98.69 37 LEU B CA 1
ATOM 1596 C C . LEU B 1 37 ? 7.867 9.789 11.383 1 98.69 37 LEU B C 1
ATOM 1598 O O . LEU B 1 37 ? 6.922 9.023 11.188 1 98.69 37 LEU B O 1
ATOM 1602 N N . TYR B 1 38 ? 9.086 9.508 10.961 1 98.5 38 TYR B N 1
ATOM 1603 C CA . TYR B 1 38 ? 9.367 8.227 10.32 1 98.5 38 TYR B CA 1
ATOM 1604 C C . TYR B 1 38 ? 9.211 7.078 11.305 1 98.5 38 TYR B C 1
ATOM 1606 O O . TYR B 1 38 ? 8.641 6.035 10.969 1 98.5 38 TYR B O 1
ATOM 1614 N N . ASP B 1 39 ? 9.719 7.23 12.539 1 98.38 39 ASP B N 1
ATOM 1615 C CA . ASP B 1 39 ? 9.555 6.211 13.57 1 98.38 39 ASP B CA 1
ATOM 1616 C C . ASP B 1 39 ? 8.07 5.938 13.836 1 98.38 39 ASP B C 1
ATOM 1618 O O . ASP B 1 39 ? 7.691 4.805 14.148 1 98.38 39 ASP B O 1
ATOM 1622 N N . ALA B 1 40 ? 7.305 6.957 13.719 1 98.38 40 ALA B N 1
ATOM 1623 C CA . ALA B 1 40 ? 5.867 6.805 13.93 1 98.38 40 ALA B CA 1
ATOM 1624 C C . ALA B 1 40 ? 5.266 5.848 12.898 1 98.38 40 ALA B C 1
ATOM 1626 O O . ALA B 1 40 ? 4.383 5.051 13.227 1 98.38 40 ALA B O 1
ATOM 1627 N N . LEU B 1 41 ? 5.727 5.93 11.656 1 96.5 41 LEU B N 1
ATOM 1628 C CA . LEU B 1 41 ? 5.23 5.047 10.602 1 96.5 41 LEU B CA 1
ATOM 1629 C C . LEU B 1 41 ? 5.578 3.592 10.906 1 96.5 41 LEU B C 1
ATOM 1631 O O . LEU B 1 41 ? 4.793 2.688 10.617 1 96.5 41 LEU B O 1
ATOM 1635 N N . VAL B 1 42 ? 6.742 3.393 11.5 1 94.06 42 VAL B N 1
ATOM 1636 C CA . VAL B 1 42 ? 7.188 2.049 11.852 1 94.06 42 VAL B CA 1
ATOM 1637 C C . VAL B 1 42 ? 6.344 1.515 13.008 1 94.06 42 VAL B C 1
ATOM 1639 O O . VAL B 1 42 ? 5.812 0.404 12.938 1 94.06 42 VAL B O 1
ATOM 1642 N N . ILE B 1 43 ? 6.176 2.318 14.008 1 95.5 43 ILE B N 1
ATOM 1643 C CA . ILE B 1 43 ? 5.469 1.925 15.219 1 95.5 43 ILE B CA 1
ATOM 1644 C C . ILE B 1 43 ? 4.008 1.634 14.898 1 95.5 43 ILE B C 1
ATOM 1646 O O . ILE B 1 43 ? 3.443 0.645 15.367 1 95.5 43 ILE B O 1
ATOM 1650 N N . ALA B 1 44 ? 3.387 2.459 14.062 1 94.44 44 ALA B N 1
ATOM 1651 C CA . ALA B 1 44 ? 1.969 2.34 13.727 1 94.44 44 ALA B CA 1
ATOM 1652 C C . ALA B 1 44 ? 1.747 1.299 12.633 1 94.44 44 ALA B C 1
ATOM 1654 O O . ALA B 1 44 ? 0.605 0.99 12.289 1 94.44 44 ALA B O 1
ATOM 1655 N N . ARG B 1 45 ? 2.812 0.789 12 1 89 45 ARG B N 1
ATOM 1656 C CA . ARG B 1 45 ? 2.762 -0.225 10.953 1 89 45 ARG B CA 1
ATOM 1657 C C . ARG B 1 45 ? 2.061 0.31 9.711 1 89 45 ARG B C 1
ATOM 1659 O O . ARG B 1 45 ? 1.204 -0.364 9.133 1 89 45 ARG B O 1
ATOM 1666 N N . PHE B 1 46 ? 2.346 1.601 9.422 1 92.44 46 PHE B N 1
ATOM 1667 C CA . PHE B 1 46 ? 1.913 2.178 8.156 1 92.44 46 PHE B CA 1
ATOM 1668 C C . PHE B 1 46 ? 2.889 1.825 7.035 1 92.44 46 PHE B C 1
ATOM 1670 O O . PHE B 1 46 ? 3.51 2.711 6.445 1 92.44 46 PHE B O 1
ATOM 1677 N N . ASP B 1 47 ? 2.922 0.583 6.699 1 87.12 47 ASP B N 1
ATOM 1678 C CA . ASP B 1 47 ? 3.965 0.037 5.836 1 87.12 47 ASP B CA 1
ATOM 1679 C C . ASP B 1 47 ? 3.816 0.545 4.402 1 87.12 47 ASP B C 1
ATOM 1681 O O . ASP B 1 47 ? 4.809 0.828 3.732 1 87.12 47 ASP B O 1
ATOM 1685 N N . SER B 1 48 ? 2.561 0.557 3.922 1 85.88 48 SER B N 1
ATOM 1686 C CA . SER B 1 48 ? 2.348 1.027 2.557 1 85.88 48 SER B CA 1
ATOM 1687 C C . SER B 1 48 ? 2.816 2.469 2.389 1 85.88 48 SER B C 1
ATOM 1689 O O . SER B 1 48 ? 3.549 2.785 1.447 1 85.88 48 SER B O 1
ATOM 1691 N N . PHE B 1 49 ? 2.457 3.369 3.377 1 92.12 49 PHE B N 1
ATOM 1692 C CA . PHE B 1 49 ? 2.865 4.766 3.293 1 92.12 49 PHE B CA 1
ATOM 1693 C C . PHE B 1 49 ? 4.363 4.906 3.535 1 92.12 49 PHE B C 1
ATOM 1695 O O . PHE B 1 49 ? 5.023 5.746 2.916 1 92.12 49 PHE B O 1
ATOM 1702 N N . ARG B 1 50 ? 4.879 4.109 4.441 1 92.19 50 ARG B N 1
ATOM 1703 C CA . ARG B 1 50 ? 6.316 4.117 4.695 1 92.19 50 ARG B CA 1
ATOM 1704 C C . ARG B 1 50 ? 7.098 3.777 3.43 1 92.19 50 ARG B C 1
ATOM 1706 O O . ARG B 1 50 ? 8.109 4.414 3.131 1 92.19 50 ARG B O 1
ATOM 1713 N N . ALA B 1 51 ? 6.652 2.828 2.645 1 85.25 51 ALA B N 1
ATOM 1714 C CA . ALA B 1 51 ? 7.297 2.453 1.389 1 85.25 51 ALA B CA 1
ATOM 1715 C C . ALA B 1 51 ? 7.305 3.621 0.406 1 85.25 51 ALA B C 1
ATOM 1717 O O . ALA B 1 51 ? 8.281 3.816 -0.326 1 85.25 51 ALA B O 1
ATOM 1718 N N . LEU B 1 52 ? 6.254 4.402 0.405 1 88.94 52 LEU B N 1
ATOM 1719 C CA . LEU B 1 52 ? 6.199 5.582 -0.451 1 88.94 52 LEU B CA 1
ATOM 1720 C C . LEU B 1 52 ? 7.207 6.633 0.004 1 88.94 52 LEU B C 1
ATOM 1722 O O . LEU B 1 52 ? 7.871 7.262 -0.823 1 88.94 52 LEU B O 1
ATOM 1726 N N . VAL B 1 53 ? 7.262 6.809 1.319 1 94 53 VAL B N 1
ATOM 1727 C CA . VAL B 1 53 ? 8.219 7.75 1.885 1 94 53 VAL B CA 1
ATOM 1728 C C . VAL B 1 53 ? 9.641 7.359 1.463 1 94 53 VAL B C 1
ATOM 1730 O O . VAL B 1 53 ? 10.414 8.203 1.02 1 94 53 VAL B O 1
ATOM 1733 N N . ASP B 1 54 ? 9.914 6.09 1.586 1 90.25 54 ASP B N 1
ATOM 1734 C CA . ASP B 1 54 ? 11.227 5.586 1.193 1 90.25 54 ASP B CA 1
ATOM 1735 C C . ASP B 1 54 ? 11.469 5.793 -0.3 1 90.25 54 ASP B C 1
ATOM 1737 O O . ASP B 1 54 ? 12.547 6.238 -0.703 1 90.25 54 ASP B O 1
ATOM 1741 N N . ALA B 1 55 ? 10.531 5.504 -1.102 1 84.5 55 ALA B N 1
ATOM 1742 C CA . ALA B 1 55 ? 10.641 5.66 -2.551 1 84.5 55 ALA B CA 1
ATOM 1743 C C . ALA B 1 55 ? 10.828 7.129 -2.932 1 84.5 55 ALA B C 1
ATOM 1745 O O . ALA B 1 55 ? 11.484 7.434 -3.93 1 84.5 55 ALA B O 1
ATOM 1746 N N . ALA B 1 56 ? 10.273 8.023 -2.164 1 89.69 56 ALA B N 1
ATOM 1747 C CA . ALA B 1 56 ? 10.344 9.461 -2.422 1 89.69 56 ALA B CA 1
ATOM 1748 C C . ALA B 1 56 ? 11.68 10.031 -1.945 1 89.69 56 ALA B C 1
ATOM 1750 O O . ALA B 1 56 ? 11.977 11.203 -2.182 1 89.69 56 ALA B O 1
ATOM 1751 N N . GLY B 1 57 ? 12.43 9.203 -1.217 1 92.25 57 GLY B N 1
ATOM 1752 C CA . GLY B 1 57 ? 13.695 9.68 -0.692 1 92.25 57 GLY B CA 1
ATOM 1753 C C . GLY B 1 57 ? 13.539 10.617 0.493 1 92.25 57 GLY B C 1
ATOM 1754 O O . GLY B 1 57 ? 14.383 11.492 0.713 1 92.25 57 GLY B O 1
ATOM 1755 N N . LEU B 1 58 ? 12.508 10.453 1.251 1 96.56 58 LEU B N 1
ATOM 1756 C CA . LEU B 1 58 ? 12.219 11.414 2.316 1 96.56 58 LEU B CA 1
ATOM 1757 C C . LEU B 1 58 ? 12.406 10.766 3.688 1 96.56 58 LEU B C 1
ATOM 1759 O O . LEU B 1 58 ? 11.992 11.336 4.703 1 96.56 58 LEU B O 1
ATOM 1763 N N . LYS B 1 5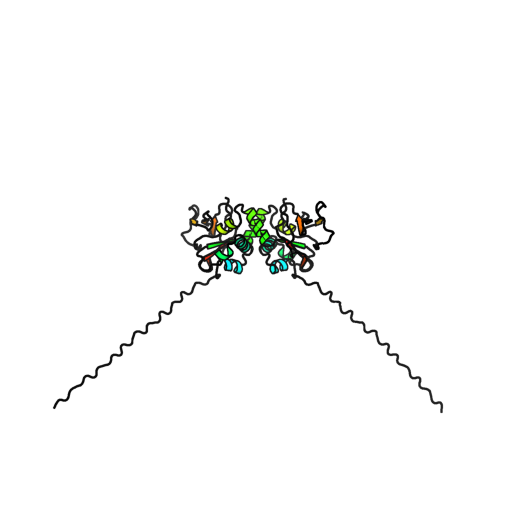9 ? 13.023 9.555 3.709 1 97.19 59 LYS B N 1
ATOM 1764 C CA . LYS B 1 59 ? 13.266 8.891 4.988 1 97.19 59 LYS B CA 1
ATOM 1765 C C . LYS B 1 59 ? 14.078 9.781 5.922 1 97.19 59 LYS B C 1
ATOM 1767 O O . LYS B 1 59 ? 13.703 9.984 7.078 1 97.19 59 LYS B O 1
ATOM 1772 N N . ALA B 1 60 ? 15.188 10.305 5.484 1 98.12 60 ALA B N 1
ATOM 1773 C CA . ALA B 1 60 ? 16.062 11.133 6.312 1 98.12 60 ALA B CA 1
ATOM 1774 C C . ALA B 1 60 ? 15.32 12.383 6.797 1 98.12 60 ALA B C 1
ATOM 1776 O O . ALA B 1 60 ? 15.445 12.766 7.961 1 98.12 60 ALA B O 1
ATOM 1777 N N . TYR B 1 61 ? 14.602 13.008 5.879 1 98.19 61 TYR B N 1
ATOM 1778 C CA . TYR B 1 61 ? 13.836 14.211 6.203 1 98.19 61 TYR B CA 1
ATOM 1779 C C . TYR B 1 61 ? 12.852 13.938 7.336 1 98.19 61 TYR B C 1
ATOM 1781 O O . TYR B 1 61 ? 12.781 14.703 8.297 1 98.19 61 TYR B O 1
ATOM 1789 N N . LEU B 1 62 ? 12.188 12.82 7.34 1 98.69 62 LEU B N 1
ATOM 1790 C CA . LEU B 1 62 ? 11.141 12.508 8.312 1 98.69 62 LEU B CA 1
ATOM 1791 C C . LEU B 1 62 ? 11.727 11.859 9.555 1 98.69 62 LEU B C 1
ATOM 1793 O O . LEU B 1 62 ? 11.039 11.711 10.57 1 98.69 62 LEU B O 1
ATOM 1797 N N . SER B 1 63 ? 12.945 11.523 9.539 1 98.69 63 SER B N 1
ATOM 1798 C CA . SER B 1 63 ? 13.602 10.906 10.688 1 98.69 63 SER B CA 1
ATOM 1799 C C . SER B 1 63 ? 14.203 11.953 11.617 1 98.69 63 SER B C 1
ATOM 1801 O O . SER B 1 63 ? 14.703 11.633 12.695 1 98.69 63 SER B O 1
ATOM 1803 N N . ASN B 1 64 ? 14.188 13.234 11.164 1 98.5 64 ASN B N 1
ATOM 1804 C CA . ASN B 1 64 ? 14.703 14.328 11.992 1 98.5 64 ASN B CA 1
ATOM 1805 C C . ASN B 1 64 ? 13.781 14.609 13.172 1 98.5 64 ASN B C 1
ATOM 1807 O O . ASN B 1 64 ? 12.664 15.102 12.992 1 98.5 64 ASN B O 1
ATOM 1811 N N . PRO B 1 65 ? 14.305 14.391 14.406 1 97.56 65 PRO B N 1
ATOM 1812 C CA . PRO B 1 65 ? 13.445 14.586 15.578 1 97.56 65 PRO B CA 1
ATOM 1813 C C . PRO B 1 65 ? 13.086 16.047 15.805 1 97.56 65 PRO B C 1
ATOM 1815 O O . PRO B 1 65 ? 12.148 16.359 16.547 1 97.56 65 PRO B O 1
ATOM 1818 N N . LYS B 1 66 ? 13.773 16.938 15.211 1 97.81 66 LYS B N 1
ATOM 1819 C CA . LYS B 1 66 ? 13.547 18.375 15.414 1 97.81 66 LYS B CA 1
ATOM 1820 C C . LYS B 1 66 ? 12.625 18.938 14.336 1 97.81 66 LYS B C 1
ATOM 1822 O O . LYS B 1 66 ? 12.289 20.125 14.352 1 97.81 66 LYS B O 1
ATOM 1827 N N . LEU B 1 67 ? 12.211 18.125 13.422 1 98.19 67 LEU B N 1
ATOM 1828 C CA . LEU B 1 67 ? 11.375 18.578 12.312 1 98.19 67 LEU B CA 1
ATOM 1829 C C . LEU B 1 67 ? 10.016 19.047 12.82 1 98.19 67 LEU B C 1
ATOM 1831 O O . LEU B 1 67 ? 9.258 18.266 13.398 1 98.19 67 LEU B O 1
ATOM 1835 N N . GLN B 1 68 ? 9.773 20.344 12.625 1 98.06 68 GLN B N 1
ATOM 1836 C CA . GLN B 1 68 ? 8.461 20.906 12.922 1 98.06 68 GLN B CA 1
ATOM 1837 C C . GLN B 1 68 ? 7.535 20.812 11.711 1 98.06 68 GLN B C 1
ATOM 1839 O O . GLN B 1 68 ? 7.555 21.672 10.828 1 98.06 68 GLN B O 1
ATOM 1844 N N . ALA B 1 69 ? 6.766 19.734 11.688 1 98.56 69 ALA B N 1
ATOM 1845 C CA . ALA B 1 69 ? 5.867 19.438 10.578 1 98.56 69 ALA B CA 1
ATOM 1846 C C . ALA B 1 69 ? 4.68 18.594 11.039 1 98.56 69 ALA B C 1
ATOM 1848 O O . ALA B 1 69 ? 4.621 18.188 12.203 1 98.56 69 ALA B O 1
ATOM 1849 N N . THR B 1 70 ? 3.701 18.484 10.227 1 98.5 70 THR B N 1
ATOM 1850 C CA . THR B 1 70 ? 2.574 17.578 10.414 1 98.5 70 THR B CA 1
ATOM 1851 C C . THR B 1 70 ? 2.49 16.578 9.266 1 98.5 70 THR B C 1
ATOM 1853 O O . THR B 1 70 ? 2.496 16.953 8.094 1 98.5 70 THR B O 1
ATOM 1856 N N . LEU B 1 71 ? 2.516 15.359 9.633 1 98.81 71 LEU B N 1
ATOM 1857 C CA . LEU B 1 71 ? 2.361 14.289 8.656 1 98.81 71 LEU B CA 1
ATOM 1858 C C . LEU B 1 71 ? 0.922 13.781 8.633 1 98.81 71 LEU B C 1
ATOM 1860 O O . LEU B 1 71 ? 0.375 13.398 9.664 1 98.81 71 LEU B O 1
ATOM 1864 N N . LEU B 1 72 ? 0.283 13.891 7.5 1 98.19 72 LEU B N 1
ATOM 1865 C CA . LEU B 1 72 ? -1.009 13.266 7.238 1 98.19 72 LEU B CA 1
ATOM 1866 C C . LEU B 1 72 ? -0.829 11.867 6.656 1 98.19 72 LEU B C 1
ATOM 1868 O O . LEU B 1 72 ? -0.675 11.711 5.441 1 98.19 72 LEU B O 1
ATOM 1872 N N . ALA B 1 73 ? -0.895 10.891 7.488 1 98.06 73 ALA B N 1
ATOM 1873 C CA . ALA B 1 73 ? -0.529 9.547 7.055 1 98.06 73 ALA B CA 1
ATOM 1874 C C . ALA B 1 73 ? -1.77 8.688 6.82 1 98.06 73 ALA B C 1
ATOM 1876 O O . ALA B 1 73 ? -2.506 8.383 7.762 1 98.06 73 ALA B O 1
ATOM 1877 N N . PRO B 1 74 ? -1.962 8.258 5.551 1 95.44 74 PRO B N 1
ATOM 1878 C CA . PRO B 1 74 ? -3.023 7.27 5.328 1 95.44 74 PRO B CA 1
ATOM 1879 C C . PRO B 1 74 ? -2.711 5.914 5.953 1 95.44 74 PRO B C 1
ATOM 1881 O O . PRO B 1 74 ? -1.554 5.488 5.965 1 95.44 74 PRO B O 1
ATOM 1884 N N . ASP B 1 75 ? -3.758 5.285 6.504 1 92.69 75 ASP B N 1
ATOM 1885 C CA . ASP B 1 75 ? -3.561 3.943 7.043 1 92.69 75 ASP B CA 1
ATOM 1886 C C . ASP B 1 75 ? -3.697 2.887 5.945 1 92.69 75 ASP B C 1
ATOM 1888 O O . ASP B 1 75 ? -3.887 3.221 4.773 1 92.69 75 ASP B O 1
ATOM 1892 N N . GLU B 1 76 ? -3.625 1.628 6.391 1 87.06 76 GLU B N 1
ATOM 1893 C CA . GLU B 1 76 ? -3.619 0.539 5.418 1 87.06 76 GLU B CA 1
ATOM 1894 C C . GLU B 1 76 ? -4.973 0.409 4.727 1 87.06 76 GLU B C 1
ATOM 1896 O O . GLU B 1 76 ? -5.043 0.047 3.549 1 87.06 76 GLU B O 1
ATOM 1901 N N . GLY B 1 77 ? -6.074 0.7 5.461 1 86.06 77 GLY B N 1
ATOM 1902 C CA . GLY B 1 77 ? -7.391 0.702 4.844 1 86.06 77 GLY B CA 1
ATOM 1903 C C . GLY B 1 77 ? -7.523 1.716 3.723 1 86.06 77 GLY B C 1
ATOM 1904 O O . GLY B 1 77 ? -8.141 1.435 2.691 1 86.06 77 GLY B O 1
ATOM 1905 N N . ALA B 1 78 ? -6.949 2.836 3.885 1 89.94 78 ALA B N 1
ATOM 1906 C CA . ALA B 1 78 ? -6.949 3.875 2.859 1 89.94 78 ALA B CA 1
ATOM 1907 C C . ALA B 1 78 ? -6.266 3.387 1.583 1 89.94 78 ALA B C 1
ATOM 1909 O O . ALA B 1 78 ? -6.742 3.652 0.477 1 89.94 78 ALA B O 1
ATOM 1910 N N . PHE B 1 79 ? -5.195 2.699 1.704 1 86.69 79 PHE B N 1
ATOM 1911 C CA . PHE B 1 79 ? -4.461 2.209 0.543 1 86.69 79 PHE B CA 1
ATOM 1912 C C . PHE B 1 79 ? -5.238 1.104 -0.162 1 86.69 79 PHE B C 1
ATOM 1914 O O . PHE B 1 79 ? -5.227 1.018 -1.392 1 86.69 79 PHE B O 1
ATOM 1921 N N . ALA B 1 80 ? -5.84 0.29 0.663 1 81 80 ALA B N 1
ATOM 1922 C CA . ALA B 1 80 ? -6.68 -0.75 0.076 1 81 80 ALA B CA 1
ATOM 1923 C C . ALA B 1 80 ? -7.777 -0.143 -0.795 1 81 80 ALA B C 1
ATOM 1925 O O . ALA B 1 80 ? -8.047 -0.632 -1.895 1 81 80 ALA B O 1
ATOM 1926 N N . THR B 1 81 ? -8.344 0.936 -0.326 1 81.44 81 THR B N 1
ATOM 1927 C CA . THR B 1 81 ? -9.383 1.631 -1.085 1 81.44 81 THR B CA 1
ATOM 1928 C C . THR B 1 81 ? -8.805 2.221 -2.369 1 81.44 81 THR B C 1
ATOM 1930 O O . THR B 1 81 ? -9.422 2.117 -3.434 1 81.44 81 THR B O 1
ATOM 1933 N N . LEU B 1 82 ? -7.688 2.783 -2.281 1 81.25 82 LEU B N 1
ATOM 1934 C CA . LEU B 1 82 ? -7.039 3.361 -3.453 1 81.25 82 LEU B CA 1
ATOM 1935 C C . LEU B 1 82 ? -6.777 2.295 -4.512 1 81.25 82 LEU B C 1
ATOM 1937 O O . LEU B 1 82 ? -7.02 2.52 -5.699 1 81.25 82 LEU B O 1
ATOM 1941 N N . PHE B 1 83 ? -6.258 1.195 -4.098 1 76 83 PHE B N 1
ATOM 1942 C CA . PHE B 1 83 ? -5.934 0.11 -5.016 1 76 83 PHE B CA 1
ATOM 1943 C C . PHE B 1 83 ? -7.188 -0.397 -5.719 1 76 83 PHE B C 1
ATOM 1945 O O . PHE B 1 83 ? -7.16 -0.685 -6.918 1 76 83 PHE B O 1
ATOM 1952 N N . ALA B 1 84 ? -8.227 -0.499 -4.992 1 73.44 84 ALA B N 1
ATOM 1953 C CA . ALA B 1 84 ? -9.5 -0.927 -5.57 1 73.44 84 ALA B CA 1
ATOM 1954 C C . ALA B 1 84 ? -9.953 0.034 -6.664 1 73.44 84 ALA B C 1
ATOM 1956 O O . ALA B 1 84 ? -10.438 -0.396 -7.711 1 73.44 84 ALA B O 1
ATOM 1957 N N . ASP B 1 85 ? -9.695 1.252 -6.445 1 75.06 85 ASP B N 1
ATOM 1958 C CA . ASP B 1 85 ? -10.102 2.271 -7.41 1 75.06 85 ASP B CA 1
ATOM 1959 C C . ASP B 1 85 ? -9.227 2.229 -8.656 1 75.06 85 ASP B C 1
ATOM 1961 O O . ASP B 1 85 ? -9.695 2.484 -9.766 1 75.06 85 ASP B O 1
ATOM 1965 N N . CYS B 1 86 ? -8.008 1.84 -8.484 1 71.75 86 CYS B N 1
ATOM 1966 C CA . CYS B 1 86 ? -7.051 1.862 -9.586 1 71.75 86 CYS B CA 1
ATOM 1967 C C . CYS B 1 86 ? -7.188 0.62 -10.461 1 71.75 86 CYS B C 1
ATOM 1969 O O . CYS B 1 86 ? -6.922 0.666 -11.656 1 71.75 86 CYS B O 1
ATOM 1971 N N . SER B 1 87 ? -7.406 -0.522 -9.898 1 68.25 87 SER B N 1
ATOM 1972 C CA . SER B 1 87 ? -7.426 -1.783 -10.633 1 68.25 87 SER B CA 1
ATOM 1973 C C . SER B 1 87 ? -8.727 -1.947 -11.414 1 68.25 87 SER B C 1
ATOM 1975 O O . SER B 1 87 ? -8.805 -2.756 -12.344 1 68.25 87 SER B O 1
ATOM 1977 N N . LYS B 1 88 ? -9.711 -1.133 -11.367 1 68.81 88 LYS B N 1
ATOM 1978 C CA . LYS B 1 88 ? -11.031 -1.208 -11.984 1 68.81 88 LYS B CA 1
ATOM 1979 C C . LYS B 1 88 ? -11.703 -2.547 -11.688 1 68.81 88 LYS B C 1
ATOM 1981 O O . LYS B 1 88 ? -12.906 -2.703 -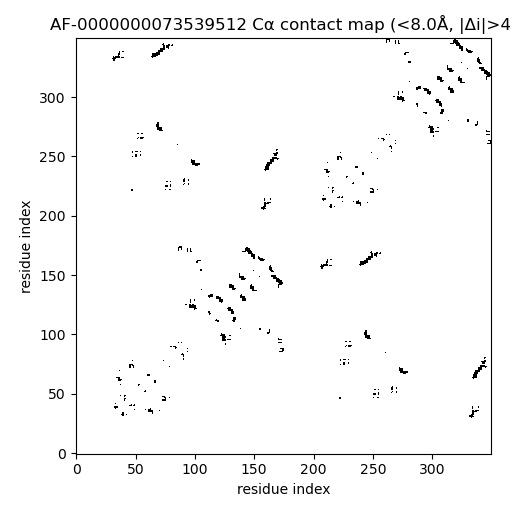11.898 1 68.81 88 LYS B O 1
ATOM 1986 N N . ALA B 1 89 ? -11.047 -3.643 -11.391 1 66.81 89 ALA B N 1
ATOM 1987 C CA . ALA B 1 89 ? -11.57 -4.984 -11.141 1 66.81 89 ALA B CA 1
ATOM 1988 C C . ALA B 1 89 ? -12.07 -5.125 -9.711 1 66.81 89 ALA B C 1
ATOM 1990 O O . ALA B 1 89 ? -12.82 -6.051 -9.391 1 66.81 89 ALA B O 1
ATOM 1991 N N . GLY B 1 90 ? -11.93 -4.223 -8.844 1 76.31 90 GLY B N 1
ATOM 1992 C CA . GLY B 1 90 ? -12.188 -4.383 -7.418 1 76.31 90 GLY B CA 1
ATOM 1993 C C . GLY B 1 90 ? -11.086 -5.145 -6.699 1 76.31 90 GLY B C 1
ATOM 1994 O O . GLY B 1 90 ? -10.398 -5.969 -7.301 1 76.31 90 GLY B O 1
ATOM 1995 N N . VAL B 1 91 ? -11.008 -5.086 -5.398 1 83.44 91 VAL B N 1
ATOM 1996 C CA . VAL B 1 91 ? -9.922 -5.602 -4.57 1 83.44 91 VAL B CA 1
ATOM 1997 C C . VAL B 1 91 ? -9.977 -7.125 -4.531 1 83.44 91 VAL B C 1
ATOM 1999 O O . VAL B 1 91 ? -8.945 -7.797 -4.656 1 83.44 91 VAL B O 1
ATOM 2002 N N . SER B 1 92 ? -11.133 -7.695 -4.406 1 88.75 92 SER B N 1
ATOM 2003 C CA . SER B 1 92 ? -11.273 -9.148 -4.316 1 88.75 92 SER B CA 1
ATOM 2004 C C . SER B 1 92 ? -10.797 -9.828 -5.594 1 88.75 92 SER B C 1
ATOM 2006 O O . SER B 1 92 ? -10.008 -10.773 -5.539 1 88.75 92 SER B O 1
ATOM 2008 N N . ALA B 1 93 ? -11.234 -9.289 -6.668 1 88.44 93 ALA B N 1
ATOM 2009 C CA . ALA B 1 93 ? -10.852 -9.875 -7.949 1 88.44 93 ALA B CA 1
ATOM 2010 C C . ALA B 1 93 ? -9.344 -9.742 -8.18 1 88.44 93 ALA B C 1
ATOM 2012 O O . ALA B 1 93 ? -8.711 -10.656 -8.711 1 88.44 93 ALA B O 1
ATOM 2013 N N . LEU B 1 94 ? -8.828 -8.633 -7.809 1 89.19 94 LEU B N 1
ATOM 2014 C CA . LEU B 1 94 ? -7.402 -8.391 -7.977 1 89.19 94 LEU B CA 1
ATOM 2015 C C . LEU B 1 94 ? -6.582 -9.398 -7.176 1 89.19 94 LEU B C 1
ATOM 2017 O O . LEU B 1 94 ? -5.648 -10.008 -7.703 1 89.19 94 LEU B O 1
ATOM 2021 N N . VAL B 1 95 ? -6.922 -9.625 -5.91 1 93.5 95 VAL B N 1
ATOM 2022 C CA . VAL B 1 95 ? -6.18 -10.547 -5.059 1 93.5 95 VAL B CA 1
ATOM 2023 C C . VAL B 1 95 ? -6.34 -11.977 -5.574 1 93.5 95 VAL B C 1
ATOM 2025 O O . VAL B 1 95 ? -5.371 -12.734 -5.629 1 93.5 95 VAL B O 1
ATOM 2028 N N . GLN B 1 96 ? -7.496 -12.312 -5.992 1 94.94 96 GLN B N 1
ATOM 2029 C CA . GLN B 1 96 ? -7.754 -13.648 -6.516 1 94.94 96 GLN B CA 1
ATOM 2030 C C . GLN B 1 96 ? -6.914 -13.93 -7.762 1 94.94 96 GLN B C 1
ATOM 2032 O O . GLN B 1 96 ? -6.484 -15.055 -7.988 1 94.94 96 GLN B O 1
ATOM 2037 N N . TYR B 1 97 ? -6.672 -12.852 -8.508 1 94.06 97 TYR B N 1
ATOM 2038 C CA . TYR B 1 97 ? -5.883 -13 -9.719 1 94.06 97 TYR B CA 1
ATOM 2039 C C . TYR B 1 97 ? -4.418 -13.258 -9.398 1 94.06 97 TYR B C 1
ATOM 2041 O O . TYR B 1 97 ? -3.678 -13.805 -10.219 1 94.06 97 TYR B O 1
ATOM 2049 N N . HIS B 1 98 ? -4.004 -12.984 -8.242 1 96.81 98 HIS B N 1
ATOM 2050 C CA . HIS B 1 98 ? -2.637 -13.227 -7.793 1 96.81 98 HIS B CA 1
ATOM 2051 C C . HIS B 1 98 ? -2.49 -14.617 -7.18 1 96.81 98 HIS B C 1
ATOM 2053 O O . HIS B 1 98 ? -1.413 -14.977 -6.703 1 96.81 98 HIS B O 1
ATOM 2059 N N . ILE B 1 99 ? -3.539 -15.359 -7.168 1 98.19 99 ILE B N 1
ATOM 2060 C CA . ILE B 1 99 ? -3.514 -16.688 -6.578 1 98.19 99 ILE B CA 1
ATOM 2061 C C . ILE B 1 99 ? -3.713 -17.75 -7.668 1 98.19 99 ILE B C 1
ATOM 2063 O O . ILE B 1 99 ? -4.805 -17.859 -8.227 1 98.19 99 ILE B O 1
ATOM 2067 N N . MET B 1 100 ? -2.623 -18.453 -7.926 1 97.69 100 MET B N 1
ATOM 2068 C CA . MET B 1 100 ? -2.779 -19.641 -8.766 1 97.69 100 MET B CA 1
ATOM 2069 C C . MET B 1 100 ? -3.309 -20.812 -7.961 1 97.69 100 MET B C 1
ATOM 2071 O O . MET B 1 100 ? -2.814 -21.094 -6.863 1 97.69 100 MET B O 1
ATOM 207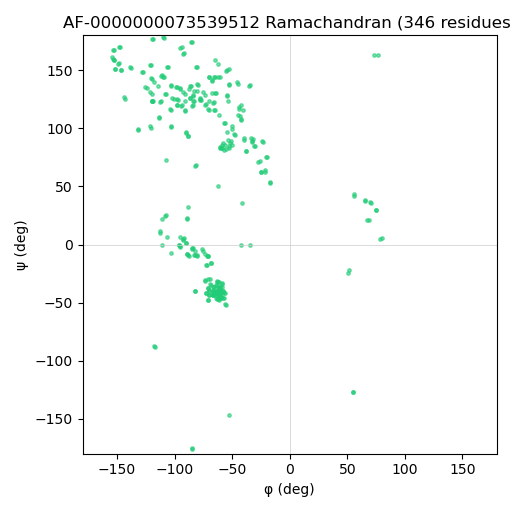5 N N . THR B 1 101 ? -4.254 -21.578 -8.492 1 98.19 101 THR B N 1
ATOM 2076 C CA . THR B 1 101 ? -4.969 -22.578 -7.711 1 98.19 101 THR B CA 1
ATOM 2077 C C . THR B 1 101 ? -4.238 -23.922 -7.75 1 98.19 101 THR B C 1
ATOM 2079 O O . THR B 1 101 ? -4.859 -24.969 -7.613 1 98.19 101 THR B O 1
ATOM 2082 N N . GLN B 1 102 ? -2.969 -23.891 -8.023 1 96.81 102 GLN B N 1
ATOM 2083 C CA . GLN B 1 102 ? -2.047 -25.031 -7.961 1 96.81 102 GLN B CA 1
ATOM 2084 C C . GLN B 1 102 ? -0.628 -24.562 -7.648 1 96.81 102 GLN B C 1
ATOM 2086 O O . GLN B 1 102 ? -0.268 -23.422 -7.926 1 96.81 102 GLN B O 1
ATOM 2091 N N . PRO B 1 103 ? 0.169 -25.438 -6.992 1 95 103 PRO B N 1
ATOM 2092 C CA . PRO B 1 103 ? 1.579 -25.094 -6.812 1 95 103 PRO B CA 1
ATOM 2093 C C . PRO B 1 103 ? 2.346 -25.031 -8.133 1 95 103 PRO B C 1
ATOM 2095 O O . PRO B 1 103 ? 2.293 -25.984 -8.922 1 95 103 PRO B O 1
ATOM 2098 N N . VAL B 1 104 ? 2.924 -23.891 -8.383 1 93.94 104 VAL B N 1
ATOM 2099 C CA . VAL B 1 104 ? 3.699 -23.688 -9.609 1 93.94 104 VAL B CA 1
ATOM 2100 C C . VAL B 1 104 ? 5.133 -23.297 -9.25 1 93.94 104 VAL B C 1
ATOM 2102 O O . VAL B 1 104 ? 5.402 -22.141 -8.922 1 93.94 104 VAL B O 1
ATOM 2105 N N . ARG B 1 105 ? 6.105 -24.172 -9.32 1 91.25 105 ARG B N 1
ATOM 2106 C CA . ARG B 1 105 ? 7.523 -23.922 -9.086 1 91.25 105 ARG B CA 1
ATOM 2107 C C . ARG B 1 105 ? 8.195 -23.375 -10.336 1 91.25 105 ARG B C 1
ATOM 2109 O O . ARG B 1 105 ? 7.906 -23.812 -11.453 1 91.25 105 ARG B O 1
ATOM 2116 N N . VAL B 1 106 ? 9.094 -22.141 -10.203 1 84.94 106 VAL B N 1
ATOM 2117 C CA . VAL B 1 106 ? 9.648 -21.5 -11.383 1 84.94 106 VAL B CA 1
ATOM 2118 C C . VAL B 1 106 ? 11.156 -21.719 -11.438 1 84.94 106 VAL B C 1
ATOM 2120 O O . VAL B 1 106 ? 11.844 -21.156 -12.289 1 84.94 106 VAL B O 1
ATOM 2123 N N . ALA B 1 107 ? 11.898 -22.422 -11.039 1 71.31 107 ALA B N 1
ATOM 2124 C CA . ALA B 1 107 ? 13.352 -22.547 -11.18 1 71.31 107 ALA B CA 1
ATOM 2125 C C . ALA B 1 107 ? 13.75 -22.578 -12.656 1 71.31 107 ALA B C 1
ATOM 2127 O O . ALA B 1 107 ? 12.898 -22.562 -13.539 1 71.31 107 ALA B O 1
ATOM 2128 N N . LEU B 1 108 ? 14.672 -23.172 -13.258 1 59.38 108 LEU B N 1
ATOM 2129 C CA . LEU B 1 108 ? 15.359 -23.172 -14.539 1 59.38 108 LEU B CA 1
ATOM 2130 C C . LEU B 1 108 ? 14.656 -24.094 -15.531 1 59.38 108 LEU B C 1
ATOM 2132 O O . LEU B 1 108 ? 15.219 -24.453 -16.562 1 59.38 108 LEU B O 1
ATOM 2136 N N . ASP B 1 109 ? 13.336 -24.266 -15.5 1 58.22 109 ASP B N 1
ATOM 2137 C CA . ASP B 1 109 ? 13.125 -25.547 -16.188 1 58.22 109 ASP B CA 1
ATOM 2138 C C . ASP B 1 109 ? 12.906 -25.328 -17.688 1 58.22 109 ASP B C 1
ATOM 2140 O O . ASP B 1 109 ? 12.414 -24.281 -18.094 1 58.22 109 ASP B O 1
ATOM 2144 N N . ALA B 1 110 ? 13.703 -25.953 -18.406 1 59.62 110 ALA B N 1
ATOM 2145 C CA . ALA B 1 110 ? 13.648 -26.172 -19.844 1 59.62 110 ALA B CA 1
ATOM 2146 C C . ALA B 1 110 ? 12.203 -26.312 -20.328 1 59.62 110 ALA B C 1
ATOM 2148 O O . ALA B 1 110 ? 11.93 -26.219 -21.516 1 59.62 110 ALA B O 1
ATOM 2149 N N . ASN B 1 111 ? 11.266 -26.219 -19.375 1 67.31 111 ASN B N 1
ATOM 2150 C CA . ASN B 1 111 ? 9.922 -26.531 -19.844 1 67.31 111 ASN B CA 1
ATOM 2151 C C . ASN B 1 111 ? 9.031 -25.297 -19.875 1 67.31 111 ASN B C 1
ATOM 2153 O O . ASN B 1 111 ? 7.863 -25.375 -20.266 1 67.31 111 ASN B O 1
ATOM 2157 N N . TRP B 1 112 ? 9.578 -24.156 -19.484 1 77.88 112 TRP B N 1
ATOM 2158 C CA . TRP B 1 112 ? 8.773 -22.953 -19.578 1 77.88 112 TRP B CA 1
ATOM 2159 C C . TRP B 1 112 ? 8.914 -22.312 -20.953 1 77.88 112 TRP B C 1
ATOM 2161 O O . TRP B 1 112 ? 10.008 -22.297 -21.531 1 77.88 112 TRP B O 1
ATOM 2171 N N . PRO B 1 113 ? 7.691 -21.922 -21.562 1 80.31 113 PRO B N 1
ATOM 2172 C CA . PRO B 1 113 ? 7.812 -21.266 -22.859 1 80.31 113 PRO B CA 1
ATOM 2173 C C . PRO B 1 113 ? 8.766 -20.078 -22.844 1 80.31 113 PRO B C 1
ATOM 2175 O O . PRO B 1 113 ? 8.883 -19.391 -21.828 1 80.31 113 PRO B O 1
ATOM 2178 N N . THR B 1 114 ? 9.555 -20 -23.906 1 81.88 114 THR B N 1
ATOM 2179 C CA . THR B 1 114 ? 10.367 -18.828 -24.188 1 81.88 114 THR B CA 1
ATOM 2180 C C . THR B 1 114 ? 9.898 -18.141 -25.469 1 81.88 114 THR B C 1
ATOM 2182 O O . THR B 1 114 ? 9.469 -18.797 -26.406 1 81.88 114 THR B O 1
ATOM 2185 N N . PRO B 1 115 ? 9.828 -16.812 -25.375 1 78.12 115 PRO B N 1
ATOM 2186 C CA . PRO B 1 115 ? 9.43 -16.203 -26.656 1 78.12 115 PRO B CA 1
ATOM 2187 C C . PRO B 1 115 ? 10.18 -16.797 -27.844 1 78.12 115 PRO B C 1
ATOM 2189 O O . PRO B 1 115 ? 11.367 -17.125 -27.734 1 78.12 115 PRO B O 1
ATOM 2192 N N . PRO B 1 116 ? 9.469 -16.969 -28.766 1 83.38 116 PRO B N 1
ATOM 2193 C CA . PRO B 1 116 ? 8.117 -16.547 -29.125 1 83.38 116 PRO B CA 1
ATOM 2194 C C . PRO B 1 116 ? 7.051 -17.578 -28.766 1 83.38 116 PRO B C 1
ATOM 2196 O O . PRO B 1 116 ? 5.918 -17.5 -29.25 1 83.38 116 PRO B O 1
ATOM 2199 N N . GLN B 1 117 ? 7.488 -18.625 -28.062 1 81.69 117 GLN B N 1
ATOM 2200 C CA . GLN B 1 117 ? 6.512 -19.625 -27.672 1 81.69 117 GLN B CA 1
ATOM 2201 C C . GLN B 1 117 ? 5.348 -19 -26.906 1 81.69 117 GLN B C 1
ATOM 2203 O O . GLN B 1 117 ? 5.512 -17.953 -26.266 1 81.69 117 GLN B O 1
ATOM 2208 N N . PRO B 1 118 ? 4.219 -19.703 -27.109 1 87.31 118 PRO B N 1
ATOM 2209 C CA . PRO B 1 118 ? 3.041 -19.203 -26.391 1 87.31 118 PRO B CA 1
ATOM 2210 C C . PRO B 1 118 ? 3.184 -19.312 -24.875 1 87.31 118 PRO B C 1
ATOM 2212 O O . PRO B 1 118 ? 3.977 -20.109 -24.375 1 87.31 118 PRO B O 1
ATOM 2215 N N . PHE B 1 119 ? 2.438 -18.562 -24.172 1 90.5 119 PHE B N 1
ATOM 2216 C CA . PHE B 1 119 ? 2.436 -18.547 -22.719 1 90.5 119 PHE B CA 1
ATOM 2217 C C . PHE B 1 119 ? 1.83 -19.828 -22.156 1 90.5 119 PHE B C 1
ATOM 2219 O O . PHE B 1 119 ? 0.967 -20.438 -22.781 1 90.5 119 PHE B O 1
ATOM 2226 N N . ARG B 1 120 ? 2.393 -20.234 -21.078 1 91.62 120 ARG B N 1
ATOM 2227 C CA . ARG B 1 120 ? 1.68 -21.219 -20.281 1 91.62 120 ARG B CA 1
ATOM 2228 C C . ARG B 1 120 ? 0.532 -20.578 -19.516 1 91.62 120 ARG B C 1
ATOM 2230 O O . ARG B 1 120 ? 0.715 -19.531 -18.875 1 91.62 120 ARG B O 1
ATOM 2237 N N . GLN B 1 121 ? -0.673 -21.203 -19.609 1 93.69 121 GLN B N 1
ATOM 2238 C CA . GLN B 1 121 ? -1.844 -20.656 -18.922 1 93.69 121 GLN B CA 1
ATOM 2239 C C . GLN B 1 121 ? -2.146 -21.438 -17.656 1 93.69 121 GLN B C 1
ATOM 2241 O O . GLN B 1 121 ? -2.25 -22.672 -17.672 1 93.69 121 GLN B O 1
ATOM 2246 N N . ILE B 1 122 ? -2.229 -20.734 -16.609 1 94.38 122 ILE B N 1
ATOM 2247 C CA . ILE B 1 122 ? -2.463 -21.344 -15.305 1 94.38 122 ILE B CA 1
ATOM 2248 C C . ILE B 1 122 ? -3.758 -20.812 -14.695 1 94.38 122 ILE B C 1
ATOM 2250 O O . ILE B 1 122 ? -3.984 -19.594 -14.68 1 94.38 122 ILE B O 1
ATOM 2254 N N . PRO B 1 123 ? -4.703 -21.688 -14.211 1 96.56 123 PRO B N 1
ATOM 2255 C CA . PRO B 1 123 ? -5.902 -21.219 -13.523 1 96.56 123 PRO B CA 1
ATOM 2256 C C . PRO B 1 123 ? -5.578 -20.422 -12.258 1 96.56 123 PRO B C 1
ATOM 2258 O O . PRO B 1 123 ? -4.602 -20.734 -11.57 1 96.56 123 PRO B O 1
ATOM 2261 N N . THR B 1 124 ? -6.398 -19.422 -12.016 1 96.56 124 THR B N 1
ATOM 2262 C CA . THR B 1 124 ? -6.285 -18.625 -10.797 1 96.56 124 THR B CA 1
ATOM 2263 C C . THR B 1 124 ? -7.566 -18.719 -9.969 1 96.56 124 THR B C 1
ATOM 2265 O O . THR B 1 124 ? -8.516 -19.391 -10.359 1 96.56 124 THR B O 1
ATOM 2268 N N . ALA B 1 125 ? -7.52 -18.078 -8.805 1 96.31 125 ALA B N 1
ATOM 2269 C CA . ALA B 1 125 ? -8.719 -18.016 -7.965 1 96.31 125 ALA B CA 1
ATOM 2270 C C . ALA B 1 125 ? -9.766 -17.094 -8.555 1 96.31 125 ALA B C 1
ATOM 2272 O O . ALA B 1 125 ? -10.875 -16.984 -8.039 1 96.31 125 ALA B O 1
ATOM 2273 N N . SER B 1 126 ? -9.398 -16.312 -9.609 1 91.25 126 SER B N 1
ATOM 2274 C CA . SER B 1 126 ? -10.328 -15.539 -10.414 1 91.25 126 SER B CA 1
ATOM 2275 C C . SER B 1 126 ? -10.773 -16.312 -11.648 1 91.25 126 SER B C 1
ATOM 2277 O O . SER B 1 126 ? -10.227 -17.375 -11.953 1 91.25 126 SER B O 1
ATOM 2279 N N . PRO B 1 127 ? -11.789 -15.812 -12.367 1 88.94 127 PRO B N 1
ATOM 2280 C CA . PRO B 1 127 ? -12.195 -16.484 -13.602 1 88.94 127 PRO B CA 1
ATOM 2281 C C . PRO B 1 127 ? -11.18 -16.312 -14.727 1 88.94 127 PRO B C 1
ATOM 2283 O O . PRO B 1 127 ? -11.273 -17 -15.75 1 88.94 127 PRO B O 1
ATOM 2286 N N . THR B 1 128 ? -10.258 -15.5 -14.57 1 89.06 128 THR B N 1
ATOM 2287 C CA . THR B 1 128 ? -9.266 -15.227 -15.602 1 89.06 128 THR B CA 1
ATOM 2288 C C . THR B 1 128 ? -7.98 -16.016 -15.344 1 89.06 128 THR B C 1
ATOM 2290 O O . THR B 1 128 ? -7.484 -16.047 -14.219 1 89.06 128 THR B O 1
ATOM 2293 N N . LYS B 1 129 ? -7.426 -16.625 -16.375 1 93.25 129 LYS B N 1
ATOM 2294 C CA . LYS B 1 129 ? -6.18 -17.375 -16.266 1 93.25 129 LYS B CA 1
ATOM 2295 C C . LYS B 1 129 ? -4.973 -16.438 -16.297 1 93.25 129 LYS B C 1
ATOM 2297 O O . LYS B 1 129 ? -5.031 -15.359 -16.875 1 93.25 129 LYS B O 1
ATOM 2302 N N . MET B 1 130 ? -3.9 -16.938 -15.633 1 94.19 130 MET B N 1
ATOM 2303 C CA . MET B 1 130 ? -2.613 -16.25 -15.656 1 94.19 130 MET B CA 1
ATOM 2304 C C . MET B 1 130 ? -1.708 -16.828 -16.734 1 94.19 130 MET B C 1
ATOM 2306 O O . MET B 1 130 ? -1.628 -18.047 -16.906 1 94.19 130 MET B O 1
ATOM 2310 N N . LYS B 1 131 ? -1.082 -15.93 -17.5 1 93.25 131 LYS B N 1
ATOM 2311 C CA . LYS B 1 131 ? -0.123 -16.328 -18.516 1 93.25 131 LYS B CA 1
ATOM 2312 C C . LYS B 1 131 ? 1.31 -16.234 -18 1 93.25 131 LYS B C 1
ATOM 2314 O O . LYS B 1 131 ? 1.736 -15.172 -17.531 1 93.25 131 LYS B O 1
ATOM 2319 N N . LEU B 1 132 ? 2.041 -17.391 -18.094 1 93.12 132 LEU B N 1
ATOM 2320 C CA . LEU B 1 132 ? 3.402 -17.438 -17.578 1 93.12 132 LEU B CA 1
ATOM 2321 C C . LEU B 1 132 ? 4.395 -17.766 -18.688 1 93.12 132 LEU B C 1
ATOM 2323 O O . LEU B 1 132 ? 4.098 -18.562 -19.578 1 93.12 132 LEU B O 1
ATOM 2327 N N . ARG B 1 133 ? 5.547 -17.125 -18.594 1 91.88 133 ARG B N 1
ATOM 2328 C CA . ARG B 1 133 ? 6.648 -17.5 -19.484 1 91.88 133 ARG B CA 1
ATOM 2329 C C . ARG B 1 133 ? 7.996 -17.188 -18.844 1 91.88 133 ARG B C 1
ATOM 2331 O O . ARG B 1 133 ? 8.062 -16.469 -17.844 1 91.88 133 ARG B O 1
ATOM 2338 N N . PHE B 1 134 ? 8.992 -17.891 -19.375 1 90.5 134 PHE B N 1
ATOM 2339 C CA . PHE B 1 134 ? 10.375 -17.531 -19.047 1 90.5 134 PHE B CA 1
ATOM 2340 C C . PHE B 1 134 ? 10.945 -16.578 -20.094 1 90.5 134 PHE B C 1
ATOM 2342 O O . PHE B 1 134 ? 10.906 -16.859 -21.297 1 90.5 134 PHE B O 1
ATOM 2349 N N . PHE B 1 135 ? 11.336 -15.406 -19.688 1 86.44 135 PHE B N 1
ATOM 2350 C CA . PHE B 1 135 ? 11.789 -14.352 -20.578 1 86.44 135 PHE B CA 1
ATOM 2351 C C . PHE B 1 135 ? 12.938 -13.57 -19.953 1 86.44 135 PHE B C 1
ATOM 2353 O O . PHE B 1 135 ? 12.836 -13.117 -18.812 1 86.44 135 PHE B O 1
ATOM 2360 N N . GLU B 1 136 ? 14.039 -13.461 -20.625 1 84.88 136 GLU B N 1
ATOM 2361 C CA . GLU B 1 136 ? 15.211 -12.703 -20.188 1 84.88 136 GLU B CA 1
ATOM 2362 C C . GLU B 1 136 ? 15.688 -13.18 -18.828 1 84.88 136 GLU B C 1
ATOM 2364 O O . GLU B 1 136 ? 15.867 -12.367 -17.906 1 84.88 136 GLU B O 1
ATOM 2369 N N . ASN B 1 137 ? 15.719 -14.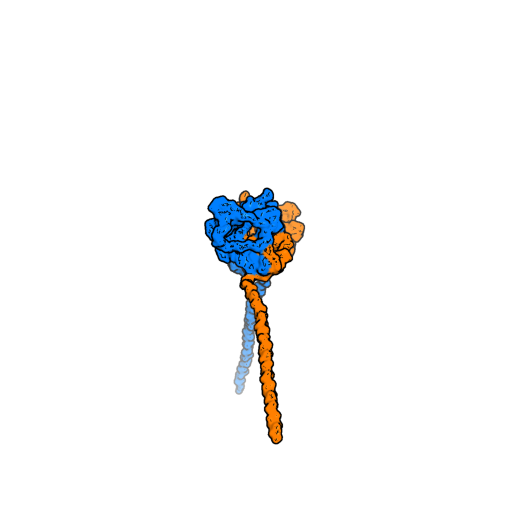438 -18.688 1 84.5 137 ASN B N 1
ATOM 2370 C CA . ASN B 1 137 ? 16.25 -15.117 -17.5 1 84.5 137 ASN B CA 1
ATOM 2371 C C . ASN B 1 137 ? 15.391 -14.859 -16.266 1 84.5 137 ASN B C 1
ATOM 2373 O O . ASN B 1 137 ? 15.867 -14.953 -15.141 1 84.5 137 ASN B O 1
ATOM 2377 N N . ARG B 1 138 ? 14.18 -14.492 -16.516 1 89.38 138 ARG B N 1
ATOM 2378 C CA . ARG B 1 138 ? 13.234 -14.289 -15.422 1 89.38 138 ARG B CA 1
ATOM 2379 C C . ARG B 1 138 ? 11.867 -14.867 -15.773 1 89.38 138 ARG B C 1
ATOM 2381 O O . ARG B 1 138 ? 11.523 -14.992 -16.953 1 89.38 138 ARG B O 1
ATOM 2388 N N . TRP B 1 139 ? 11.227 -15.227 -14.766 1 92.44 139 TRP B N 1
ATOM 2389 C CA . TRP B 1 139 ? 9.844 -15.664 -14.938 1 92.44 139 TRP B CA 1
ATOM 2390 C C . TRP B 1 139 ? 8.891 -14.477 -14.945 1 92.44 139 TRP B C 1
ATOM 2392 O O . TRP B 1 139 ? 8.945 -13.617 -14.062 1 92.44 139 TRP B O 1
ATOM 2402 N N . GLU B 1 140 ? 8.07 -14.461 -15.977 1 93.62 140 GLU B N 1
ATOM 2403 C CA . GLU B 1 140 ? 7.117 -13.375 -16.188 1 93.62 140 GLU B CA 1
ATOM 2404 C C . GLU B 1 140 ? 5.68 -13.859 -16.016 1 93.62 140 GLU B C 1
ATOM 2406 O O . GLU B 1 140 ? 5.293 -14.883 -16.578 1 93.62 140 GLU B O 1
ATOM 2411 N N . ALA B 1 141 ? 4.926 -13.242 -15.109 1 94.88 141 ALA B N 1
ATOM 2412 C CA . ALA B 1 141 ? 3.467 -13.336 -15.078 1 94.88 141 ALA B CA 1
ATOM 2413 C C . ALA B 1 141 ? 2.828 -12.219 -15.898 1 94.88 141 ALA B C 1
ATOM 2415 O O . ALA B 1 141 ? 2.93 -11.047 -15.547 1 94.88 141 ALA B O 1
ATOM 2416 N N . HIS B 1 142 ? 2.156 -12.57 -16.922 1 89.06 142 HIS B N 1
ATOM 2417 C CA . HIS B 1 142 ? 1.587 -11.633 -17.891 1 89.06 142 HIS B CA 1
ATOM 2418 C C . HIS B 1 142 ? 0.085 -11.469 -17.672 1 89.06 142 HIS B C 1
ATOM 2420 O O . HIS B 1 142 ? -0.702 -12.312 -18.125 1 89.06 142 HIS B O 1
ATOM 2426 N N . GLY B 1 143 ? -0.285 -10.383 -17.047 1 82.88 143 GLY B N 1
ATOM 2427 C CA . GLY B 1 143 ? -1.691 -10.047 -16.891 1 82.88 143 GLY B CA 1
ATOM 2428 C C . GLY B 1 143 ? -2.266 -9.305 -18.078 1 82.88 143 GLY B C 1
ATOM 2429 O O . GLY B 1 143 ? -1.566 -9.078 -19.062 1 82.88 143 GLY B O 1
ATOM 2430 N N . THR B 1 144 ? -3.551 -9.047 -18.094 1 79.56 144 THR B N 1
ATOM 2431 C CA . THR B 1 144 ? -4.168 -8.312 -19.203 1 79.56 144 THR B CA 1
ATOM 2432 C C . THR B 1 144 ? -4.035 -6.809 -18.984 1 79.56 144 THR B C 1
ATOM 2434 O O . THR B 1 144 ? -4.391 -6.02 -19.859 1 79.56 144 THR B O 1
ATOM 2437 N N . GLY B 1 145 ? -3.496 -6.402 -17.875 1 81.25 145 GLY B N 1
ATOM 2438 C CA . GLY B 1 145 ? -3.166 -5.023 -17.562 1 81.25 145 GLY B CA 1
ATOM 2439 C C . GLY B 1 145 ? -1.681 -4.797 -17.359 1 81.25 145 GLY B C 1
ATOM 2440 O O . GLY B 1 145 ? -0.953 -4.527 -18.312 1 81.25 145 GLY B O 1
ATOM 2441 N N . ARG B 1 146 ? -1.231 -4.988 -16.125 1 86.88 146 ARG B N 1
ATOM 2442 C CA . ARG B 1 146 ? 0.184 -4.879 -15.789 1 86.88 146 ARG B CA 1
ATOM 2443 C C . ARG B 1 146 ? 0.818 -6.258 -15.633 1 86.88 146 ARG B C 1
ATOM 2445 O O . ARG B 1 146 ? 0.217 -7.16 -15.055 1 86.88 146 ARG B O 1
ATOM 2452 N N . ASP B 1 147 ? 1.998 -6.363 -16.203 1 92.81 147 ASP B N 1
ATOM 2453 C CA . ASP B 1 147 ? 2.785 -7.582 -16.047 1 92.81 147 ASP B CA 1
ATOM 2454 C C . ASP B 1 147 ? 3.732 -7.48 -14.852 1 92.81 147 ASP B C 1
ATOM 2456 O O . ASP B 1 147 ? 3.941 -6.395 -14.312 1 92.81 147 ASP B O 1
ATOM 2460 N N . ALA B 1 148 ? 4.23 -8.641 -14.461 1 96.06 148 ALA B N 1
ATOM 2461 C CA . ALA B 1 148 ? 5.195 -8.672 -13.359 1 96.06 148 ALA B CA 1
ATOM 2462 C C . ALA B 1 148 ? 6.207 -9.789 -13.555 1 96.06 148 ALA B C 1
ATOM 2464 O O . ALA B 1 148 ? 5.898 -10.82 -14.164 1 96.06 148 ALA B O 1
ATOM 2465 N N . PHE B 1 149 ? 7.43 -9.57 -13.039 1 94.94 149 PHE B N 1
ATOM 2466 C CA . PHE B 1 149 ? 8.484 -10.57 -13.016 1 94.94 149 PHE B CA 1
ATOM 2467 C C . PHE B 1 149 ? 8.758 -11.039 -11.594 1 94.94 149 PHE B C 1
ATOM 2469 O O . PHE B 1 149 ? 8.617 -10.258 -10.641 1 94.94 149 PHE B O 1
ATOM 2476 N N . VAL B 1 150 ? 9.094 -12.336 -11.555 1 95.81 150 VAL B N 1
ATOM 2477 C CA . VAL B 1 150 ? 9.594 -12.82 -10.273 1 95.81 150 VAL B CA 1
ATOM 2478 C C . VAL B 1 150 ? 10.914 -12.133 -9.938 1 95.81 150 VAL B C 1
ATOM 2480 O O . VAL B 1 150 ? 11.805 -12.031 -10.789 1 95.81 150 VAL B O 1
ATOM 2483 N N . ARG B 1 151 ? 10.984 -11.602 -8.672 1 95.06 151 ARG B N 1
ATOM 2484 C CA . ARG B 1 151 ? 12.227 -10.977 -8.227 1 95.06 151 ARG B CA 1
ATOM 2485 C C . ARG B 1 151 ? 13.352 -12 -8.125 1 95.06 151 ARG B C 1
ATOM 2487 O O . ARG B 1 151 ? 13.125 -13.141 -7.711 1 95.06 151 ARG B O 1
ATOM 2494 N N . PRO B 1 152 ? 14.641 -11.484 -8.5 1 92.44 152 PRO B N 1
ATOM 2495 C CA . PRO B 1 152 ? 15.766 -12.383 -8.242 1 92.44 152 PRO B CA 1
ATOM 2496 C C . PRO B 1 152 ? 15.82 -12.844 -6.785 1 92.44 152 PRO B C 1
ATOM 2498 O O . PRO B 1 152 ? 15.742 -12.023 -5.871 1 92.44 152 PRO B O 1
ATOM 2501 N N . GLY B 1 153 ? 15.914 -14.102 -6.555 1 92.31 153 GLY B N 1
ATOM 2502 C CA . GLY B 1 153 ? 15.953 -14.656 -5.211 1 92.31 153 GLY B CA 1
ATOM 2503 C C . GLY B 1 153 ? 14.586 -14.734 -4.555 1 92.31 153 GLY B C 1
ATOM 2504 O O . GLY B 1 153 ? 14.477 -15.125 -3.393 1 92.31 153 GLY B O 1
ATOM 2505 N N . GLY B 1 154 ? 13.555 -14.406 -5.281 1 95 154 GLY B N 1
ATOM 2506 C CA . GLY B 1 154 ? 12.211 -14.344 -4.723 1 95 154 GLY B CA 1
ATOM 2507 C C . GLY B 1 154 ? 11.32 -15.477 -5.184 1 95 154 GLY B C 1
ATOM 2508 O O . GLY B 1 154 ? 10.094 -15.352 -5.16 1 95 154 GLY B O 1
ATOM 2509 N N . ALA B 1 155 ? 11.938 -16.656 -5.582 1 93.94 155 ALA B N 1
ATOM 2510 C CA . ALA B 1 155 ? 11.141 -17.734 -6.152 1 93.94 155 ALA B CA 1
ATOM 2511 C C . ALA B 1 155 ? 11.055 -18.922 -5.199 1 93.94 155 ALA B C 1
ATOM 2513 O O . ALA B 1 155 ? 11.992 -19.172 -4.434 1 93.94 155 ALA B O 1
ATOM 2514 N N . ASN B 1 156 ? 9.875 -19.594 -5.191 1 94.75 156 ASN B N 1
ATOM 2515 C CA . ASN B 1 156 ? 9.695 -20.953 -4.68 1 94.75 156 ASN B CA 1
ATOM 2516 C C . ASN B 1 156 ? 9.828 -21 -3.16 1 94.75 156 ASN B C 1
ATOM 2518 O O . ASN B 1 156 ? 10.469 -21.906 -2.617 1 94.75 156 ASN B O 1
ATOM 2522 N N . PHE B 1 157 ? 9.352 -19.984 -2.518 1 96 157 PHE B N 1
ATOM 2523 C CA . PHE B 1 157 ? 9.289 -20.078 -1.064 1 96 157 PHE B CA 1
ATOM 2524 C C . PHE B 1 157 ? 8.164 -21.016 -0.635 1 96 157 PHE B C 1
ATOM 2526 O O . PHE B 1 157 ? 7 -20.797 -0.96 1 96 157 PHE B O 1
ATOM 2533 N N . ALA B 1 158 ? 8.547 -22.078 0.088 1 97.06 158 ALA B N 1
ATOM 2534 C CA . ALA B 1 158 ? 7.566 -23.047 0.572 1 97.06 158 ALA B CA 1
ATOM 2535 C C . ALA B 1 158 ? 6.805 -22.5 1.777 1 97.06 158 ALA B C 1
ATOM 2537 O O . ALA B 1 158 ? 7.414 -22.078 2.766 1 97.06 158 ALA B O 1
ATOM 2538 N N . CYS B 1 159 ? 5.512 -22.469 1.691 1 97.94 159 CYS B N 1
ATOM 2539 C CA . CYS B 1 159 ? 4.602 -22.016 2.732 1 97.94 159 CYS B CA 1
ATOM 2540 C C . CYS B 1 159 ? 3.469 -23.016 2.951 1 97.94 159 CYS B C 1
ATOM 2542 O O . CYS B 1 159 ? 2.43 -22.922 2.295 1 97.94 159 CYS B O 1
ATOM 2544 N N . GLY B 1 160 ? 3.617 -23.875 4.02 1 96.75 160 GLY B N 1
ATOM 2545 C CA . GLY B 1 160 ? 2.691 -24.984 4.098 1 96.75 160 GLY B CA 1
ATOM 2546 C C . GLY B 1 160 ? 2.674 -25.844 2.836 1 96.75 160 GLY B C 1
ATOM 2547 O O . GLY B 1 160 ? 3.719 -26.312 2.389 1 96.75 160 GLY B O 1
ATOM 2548 N N . ALA B 1 161 ? 1.523 -26.062 2.264 1 97 161 ALA B N 1
ATOM 2549 C CA . ALA B 1 161 ? 1.418 -26.844 1.037 1 97 161 ALA B CA 1
ATOM 2550 C C . ALA B 1 161 ? 1.462 -25.953 -0.195 1 97 161 ALA B C 1
ATOM 2552 O O . ALA B 1 161 ? 1.281 -26.422 -1.321 1 97 161 ALA B O 1
ATOM 2553 N N . GLY B 1 162 ? 1.675 -24.672 0.021 1 97.56 162 GLY B N 1
ATOM 2554 C CA . GLY B 1 162 ? 1.695 -23.719 -1.071 1 97.56 162 GLY B CA 1
ATOM 2555 C C . GLY B 1 162 ? 3.078 -23.156 -1.348 1 97.56 162 GLY B C 1
ATOM 2556 O O . GLY B 1 162 ? 4.047 -23.516 -0.683 1 97.56 162 GLY B O 1
ATOM 2557 N N . LEU B 1 163 ? 3.131 -22.281 -2.375 1 97.5 163 LEU B N 1
ATOM 2558 C CA . LEU B 1 163 ? 4.363 -21.609 -2.777 1 97.5 163 LEU B CA 1
ATOM 2559 C C . LEU B 1 163 ? 4.152 -20.094 -2.869 1 97.5 163 LEU B C 1
ATOM 2561 O O . LEU B 1 163 ? 3.061 -19.641 -3.209 1 97.5 163 LEU B O 1
ATOM 2565 N N . LEU B 1 164 ? 5.184 -19.391 -2.578 1 98.06 164 LEU B N 1
ATOM 2566 C CA . LEU B 1 164 ? 5.199 -17.938 -2.715 1 98.06 164 LEU B CA 1
ATOM 2567 C C . LEU B 1 164 ? 6.273 -17.5 -3.705 1 98.06 164 LEU B C 1
ATOM 2569 O O . LEU B 1 164 ? 7.418 -17.953 -3.631 1 98.06 164 LEU B O 1
ATOM 2573 N N . HI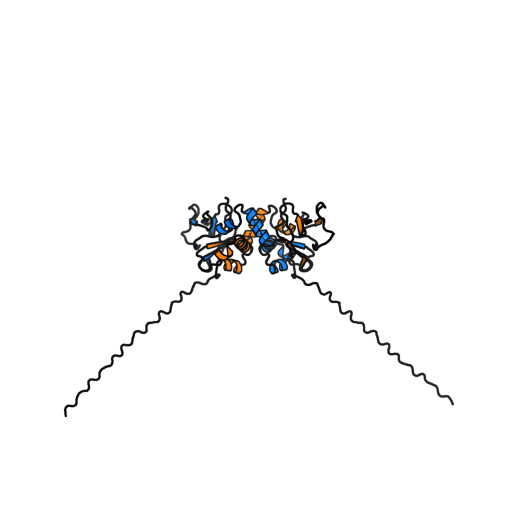S B 1 165 ? 5.906 -16.781 -4.715 1 97.69 165 HIS B N 1
ATOM 2574 C CA . HIS B 1 165 ? 6.824 -16.031 -5.57 1 97.69 165 HIS B CA 1
ATOM 2575 C C . HIS B 1 165 ? 6.711 -14.539 -5.324 1 97.69 165 HIS B C 1
ATOM 2577 O O . HIS B 1 165 ? 5.605 -13.984 -5.316 1 97.69 165 HIS B O 1
ATOM 2583 N N . VAL B 1 166 ? 7.855 -13.906 -5.102 1 97.38 166 VAL B N 1
ATOM 2584 C CA . VAL B 1 166 ? 7.879 -12.461 -4.895 1 97.38 166 VAL B CA 1
ATOM 2585 C C . VAL B 1 166 ? 7.957 -11.75 -6.246 1 97.38 166 VAL B C 1
ATOM 2587 O O . VAL B 1 166 ? 8.859 -12.023 -7.043 1 97.38 166 VAL B O 1
ATOM 2590 N N . MET B 1 167 ? 6.984 -10.836 -6.426 1 96.94 167 MET B N 1
ATOM 2591 C CA . MET B 1 167 ? 6.859 -10.172 -7.719 1 96.94 167 MET B CA 1
ATOM 2592 C C . MET B 1 167 ? 7.352 -8.734 -7.641 1 96.94 167 MET B C 1
ATOM 2594 O O . MET B 1 167 ? 7.203 -8.078 -6.609 1 96.94 167 MET B O 1
ATOM 2598 N N . ASP B 1 168 ? 7.828 -8.18 -8.758 1 95 168 ASP B N 1
ATOM 2599 C CA . ASP B 1 168 ? 8.406 -6.84 -8.773 1 95 168 ASP B CA 1
ATOM 2600 C C . ASP B 1 168 ? 7.371 -5.801 -9.203 1 95 168 ASP B C 1
ATOM 2602 O O . ASP B 1 168 ? 7.688 -4.617 -9.32 1 95 168 ASP B O 1
ATOM 2606 N N . ASN B 1 169 ? 6.176 -6.258 -9.492 1 93.19 169 ASN B N 1
ATOM 2607 C CA . ASN B 1 169 ? 5.062 -5.402 -9.883 1 93.19 169 ASN B CA 1
ATOM 2608 C C . ASN B 1 169 ? 3.723 -5.98 -9.43 1 93.19 169 ASN B C 1
ATOM 2610 O O . ASN B 1 169 ? 3.623 -7.176 -9.148 1 93.19 169 ASN B O 1
ATOM 2614 N N . VAL B 1 170 ? 2.74 -5.082 -9.281 1 91.5 170 VAL B N 1
ATOM 2615 C CA . VAL B 1 170 ? 1.379 -5.555 -9.062 1 91.5 170 VAL B CA 1
ATOM 2616 C C . VAL B 1 170 ? 0.77 -6.012 -10.383 1 91.5 170 VAL B C 1
ATOM 2618 O O . VAL B 1 170 ? 0.799 -5.277 -11.375 1 91.5 170 VAL B O 1
ATOM 2621 N N . ILE B 1 171 ? 0.271 -7.266 -10.43 1 91.94 171 ILE B N 1
ATOM 2622 C CA . ILE B 1 171 ? -0.351 -7.793 -11.641 1 91.94 171 ILE B CA 1
ATOM 2623 C C . ILE B 1 171 ? -1.808 -7.34 -11.711 1 91.94 171 ILE B C 1
ATOM 2625 O O . ILE B 1 171 ? -2.557 -7.48 -10.734 1 91.94 171 ILE B O 1
ATOM 2629 N N . THR B 1 172 ? -2.172 -6.695 -12.766 1 85.56 172 THR B N 1
ATOM 2630 C CA . THR B 1 172 ? -3.551 -6.242 -12.922 1 85.56 172 THR B CA 1
ATOM 2631 C C . THR B 1 172 ? -4.18 -6.844 -14.18 1 85.56 172 THR B C 1
ATOM 2633 O O . THR B 1 172 ? -3.477 -7.406 -15.023 1 85.56 172 THR B O 1
ATOM 2636 N N . PHE B 1 173 ? -5.492 -6.922 -14.094 1 79.25 173 PHE B N 1
ATOM 2637 C CA . PHE B 1 173 ? -6.215 -7.395 -15.273 1 79.25 173 PHE B CA 1
ATOM 2638 C C . PHE B 1 173 ? -7.289 -6.395 -15.688 1 79.25 173 PHE B C 1
ATOM 2640 O O . PHE B 1 173 ? -7.789 -5.633 -14.852 1 79.25 173 PHE B O 1
ATOM 2647 N N . LYS B 1 174 ? -7.391 -6.121 -16.938 1 70.38 174 LYS B N 1
ATOM 2648 C CA . LYS B 1 174 ? -8.453 -5.289 -17.484 1 70.38 174 LYS B CA 1
ATOM 2649 C C . LYS B 1 174 ? -9.703 -6.117 -17.766 1 70.38 174 LYS B C 1
ATOM 2651 O O . LYS B 1 174 ? -9.625 -7.184 -18.391 1 70.38 174 LYS B O 1
ATOM 2656 N N . PRO B 1 175 ? -10.875 -5.715 -17.047 1 59.59 175 PRO B N 1
ATOM 2657 C CA . PRO B 1 175 ? -12.102 -6.461 -17.344 1 59.59 175 PRO B CA 1
ATOM 2658 C C . PRO B 1 175 ? -12.492 -6.402 -18.812 1 59.59 175 PRO B C 1
ATOM 2660 O O . PRO B 1 175 ? -12.133 -5.453 -19.516 1 59.59 175 PRO B O 1
#

Radius of gyration: 34.83 Å; Cα contacts (8 Å, |Δi|>4): 695; chains: 2; bounding box: 60×152×119 Å

Nearest PDB structures (foldseek):
  6cm1-assembly1_A  TM=5.439E-01  e=8.977E+00  Homo sapiens
  5yjg-assembly1_A  TM=4.508E-01  e=6.112E-03  Homo sapiens
  6cm1-assembly1_A  TM=5.512E-01  e=8.973E+00  Homo sapiens

Organism: NCBI:txid2649997

Foldseek 3Di:
DDDDPPDPPPPPPPPDPPPPPPPPPVVPPPDDCAQWQLRNCVVVVQPVQNVVCVVVVCSVVGNDSPDDDDDDRDHPVVVLVVVQVVLVCGNVQLVQQVAFPDADFDDVPPPFDEPPDFFDWTDTSHPGTWTWGQYPNWIKTDAQPDIWTFDVVQTFPDDPPHGGTDTPDRHGHDD/DPPPPPPPPPPPPPPDPPPPPPPPPVVPPPDDCAQWQLRNCVVVVQPVQNVVCVVVVCNVVGNDSPDDDDDDRDHPVVVLVVVQVVLVCGNVQLVQQVAFPDADFDDDDPPFDEPPDFFDWTDTSHPGTWTWGQYPNWIKTDAQPDIWTFDVVQTFPDDPPHGGTDTPDRHGHDD

InterPro domains:
  IPR000782 FAS1 domain [PF02469] (45-171)
  IPR000782 FAS1 domain [PS50213] (33-171)
  IPR036378 FAS1 domain superfamily [G3DSA:2.30.180.10] (42-172)
  IPR036378 FAS1 domain superfamily [SSF82153] (37-172)

Secondary structure (DSSP, 8-state):
--------------------------------SBSSHHHHHHHTT-HHHHHHHHHTT-HHHHT-TT---EEEEE-HHHHHHHHHHHHSS-HHHHHHHTEESS-------TTS--TTSPPEEE-BSSSSPEEEEEETTEEEEE-SS--EEBPTT-S-EEETTEEEEEESS------/--------------------------------SBSSHHHHHHHTT-HHHHHHHHHTT-HHHHT-TT---EEEEE-HHHHHHHHHHHHSS-HHHHHHHTEESS----SS-TTS--TTSPPEEE-BSSSSPEEEEEETTEEEEE-SS--EEBPTT-S-EEETTEEEEEESS------

Solvent-accessible surface area (backbone atoms only — not comparable to full-atom values): 19177 Å² total; per-residue (Å²): 133,75,86,81,81,78,79,82,79,78,80,74,79,76,76,71,78,74,73,70,69,73,64,70,72,67,72,73,72,69,85,59,75,23,66,7,55,44,48,38,32,60,75,71,62,22,47,53,53,44,39,35,35,50,73,43,66,39,50,70,68,33,49,38,39,75,42,51,22,19,38,54,40,34,37,58,69,13,52,39,52,51,48,25,65,71,52,75,56,38,47,46,50,44,54,25,55,33,25,29,64,43,65,70,78,77,58,98,50,87,78,52,32,38,82,86,49,66,61,43,75,38,63,25,68,30,97,55,67,42,30,32,33,38,51,94,94,29,45,33,45,48,43,75,58,31,52,24,37,48,35,90,91,28,63,60,38,33,13,47,50,16,31,35,31,32,19,59,23,56,60,32,50,62,128,134,85,80,76,79,75,80,79,80,78,78,75,77,78,76,70,76,72,73,70,70,73,66,70,71,66,71,73,69,70,86,59,75,22,66,8,54,43,48,36,33,61,75,71,62,23,48,52,52,44,39,36,35,51,73,44,66,40,49,69,67,33,49,38,38,74,42,49,22,19,39,55,42,34,37,60,70,12,51,38,52,51,49,23,66,68,49,73,56,36,47,44,48,44,54,24,54,33,24,29,65,43,65,71,80,71,74,87,57,89,78,51,30,40,81,85,50,66,64,44,76,40,61,25,68,28,98,55,64,42,31,32,33,39,51,93,92,31,45,34,45,47,43,74,56,32,52,24,36,49,35,91,93,27,65,62,38,35,13,48,50,17,30,35,31,31,20,59,22,58,61,31,50,62,129